Protein AF-A0A8X7PQQ7-F1 (afdb_monomer)

Structure (mmCIF, N/CA/C/O backbone):
data_AF-A0A8X7PQQ7-F1
#
_entry.id   AF-A0A8X7PQQ7-F1
#
loop_
_atom_site.group_PDB
_atom_site.id
_atom_site.type_symbol
_atom_site.label_atom_id
_atom_site.label_alt_id
_atom_site.label_comp_id
_atom_site.label_asym_id
_atom_site.label_entity_id
_atom_site.label_seq_id
_atom_site.pdbx_PDB_ins_code
_atom_site.Cartn_x
_atom_site.Cartn_y
_atom_site.Cartn_z
_atom_site.occupancy
_atom_site.B_iso_or_equiv
_atom_site.auth_seq_id
_atom_site.auth_comp_id
_atom_site.auth_asym_id
_atom_site.auth_atom_id
_atom_site.pdbx_PDB_model_num
ATOM 1 N N . MET A 1 1 ? -24.672 12.777 43.726 1.00 42.25 1 MET A N 1
ATOM 2 C CA . MET A 1 1 ? -24.127 11.440 43.389 1.00 42.25 1 MET A CA 1
ATOM 3 C C . MET A 1 1 ? -23.361 11.483 42.055 1.00 42.25 1 MET A C 1
ATOM 5 O O . MET A 1 1 ? -23.701 10.796 41.110 1.00 42.25 1 MET A O 1
ATOM 9 N N . ILE A 1 2 ? -22.342 12.341 41.961 1.00 50.59 2 ILE A N 1
ATOM 10 C CA . ILE A 1 2 ? -21.443 12.529 40.799 1.00 50.59 2 ILE A CA 1
ATOM 11 C C . ILE A 1 2 ? -19.947 12.307 41.169 1.00 50.59 2 ILE A C 1
ATOM 13 O O . ILE A 1 2 ? -19.199 11.849 40.307 1.00 50.59 2 ILE A O 1
ATOM 17 N N . PRO A 1 3 ? -19.476 12.496 42.432 1.00 41.75 3 PRO A N 1
ATOM 18 C CA . PRO A 1 3 ? -18.041 12.400 42.749 1.00 41.75 3 PRO A CA 1
ATOM 19 C C . PRO A 1 3 ? -17.401 11.012 42.600 1.00 41.75 3 PRO A C 1
ATOM 21 O O . PRO A 1 3 ? -16.187 10.922 42.449 1.00 41.75 3 PRO A O 1
ATOM 24 N N . GLN A 1 4 ? -18.177 9.921 42.647 1.00 43.41 4 GLN A N 1
ATOM 25 C CA . GLN A 1 4 ? -17.620 8.564 42.523 1.00 43.41 4 GLN A CA 1
ATOM 26 C C . GLN A 1 4 ? -17.272 8.175 41.077 1.00 43.41 4 GLN A C 1
ATOM 28 O O . GLN A 1 4 ? -16.577 7.187 40.862 1.00 43.41 4 GLN A O 1
ATOM 33 N N . LEU A 1 5 ? -17.709 8.959 40.085 1.00 48.09 5 LEU A N 1
ATOM 34 C CA . LEU A 1 5 ? -17.493 8.650 38.673 1.00 48.09 5 LEU A CA 1
ATOM 35 C C . LEU A 1 5 ? -16.173 9.193 38.108 1.00 48.09 5 LEU A C 1
ATOM 37 O O . LEU A 1 5 ? -15.770 8.727 37.051 1.00 48.09 5 LEU A O 1
ATOM 41 N N . SER A 1 6 ? -15.488 10.140 38.763 1.00 48.31 6 SER A N 1
ATOM 42 C CA . SER A 1 6 ? -14.340 10.833 38.144 1.00 48.31 6 SER A CA 1
ATOM 43 C C . SER A 1 6 ? -12.973 10.197 38.412 1.00 48.31 6 SER A C 1
ATOM 45 O O . SER A 1 6 ? -12.079 10.307 37.583 1.00 48.31 6 SER A O 1
ATOM 47 N N . LYS A 1 7 ? -12.775 9.497 39.537 1.00 40.59 7 LYS A N 1
ATOM 48 C CA . LYS A 1 7 ? -11.423 9.076 39.964 1.00 40.59 7 LYS A CA 1
ATOM 49 C C . LYS A 1 7 ? -10.900 7.767 39.348 1.00 40.59 7 LYS A C 1
ATOM 51 O O . LYS A 1 7 ? -9.740 7.438 39.567 1.00 40.59 7 LYS A O 1
ATOM 56 N N . ARG A 1 8 ? -11.718 7.009 38.602 1.00 44.88 8 ARG A N 1
ATOM 57 C CA . ARG A 1 8 ? -11.329 5.721 37.966 1.00 44.88 8 ARG A CA 1
ATOM 58 C C . ARG A 1 8 ? -11.996 5.453 36.610 1.00 44.88 8 ARG A C 1
ATOM 60 O O . ARG A 1 8 ? -12.065 4.310 36.164 1.00 44.88 8 ARG A O 1
ATOM 67 N N . ARG A 1 9 ? -12.552 6.474 35.964 1.00 51.56 9 ARG A N 1
ATOM 68 C CA . ARG A 1 9 ? -13.289 6.300 34.713 1.00 51.56 9 ARG A CA 1
ATOM 69 C C . ARG A 1 9 ? -12.373 6.600 33.534 1.00 51.56 9 ARG A C 1
ATOM 71 O O . ARG A 1 9 ? -11.851 7.699 33.429 1.00 51.56 9 ARG A O 1
ATOM 78 N N . ILE A 1 10 ? -12.213 5.612 32.658 1.00 63.44 10 ILE A N 1
ATOM 79 C CA . ILE A 1 10 ? -11.515 5.771 31.373 1.00 63.44 10 ILE A CA 1
ATOM 80 C C . ILE A 1 10 ? -12.436 6.463 30.353 1.00 63.44 10 ILE A C 1
ATOM 82 O O . ILE A 1 10 ? -11.954 7.130 29.448 1.00 63.44 10 ILE A O 1
ATOM 86 N N . PHE A 1 11 ? -13.758 6.289 30.493 1.00 71.62 11 PHE A N 1
ATOM 87 C CA . PHE A 1 11 ? -14.747 6.772 29.532 1.00 71.62 11 PHE A CA 1
ATOM 88 C C . PHE A 1 11 ? -16.156 6.884 30.142 1.00 71.62 11 PHE A C 1
ATOM 90 O O . PHE A 1 11 ? -16.594 5.978 30.860 1.00 71.62 11 PHE A O 1
ATOM 97 N N . GLY A 1 12 ? -16.878 7.973 29.875 1.00 77.31 12 GLY A N 1
ATOM 98 C CA . GLY A 1 12 ? -18.241 8.221 30.353 1.00 77.31 12 GLY A CA 1
ATOM 99 C C . GLY A 1 12 ? -19.263 8.397 29.231 1.00 77.31 12 GLY A C 1
ATOM 100 O O . GLY A 1 12 ? -19.078 9.232 28.355 1.00 77.31 12 GLY A O 1
ATOM 101 N N . ILE A 1 13 ? -20.400 7.695 29.329 1.00 77.25 13 ILE A N 1
ATOM 102 C CA . ILE A 1 13 ? -21.567 7.884 28.448 1.00 77.25 13 ILE A CA 1
ATOM 103 C C . ILE A 1 13 ? -22.748 8.470 29.232 1.00 77.25 13 ILE A C 1
ATOM 105 O O . ILE A 1 13 ? -23.157 7.898 30.246 1.00 77.25 13 ILE A O 1
ATOM 109 N N . ALA A 1 14 ? -23.305 9.583 28.756 1.00 79.12 14 ALA A N 1
ATOM 110 C CA . ALA A 1 14 ? -24.584 10.118 29.214 1.00 79.12 14 ALA A CA 1
ATOM 111 C C . ALA A 1 14 ? -25.713 9.610 28.305 1.00 79.12 14 ALA A C 1
ATOM 113 O O . ALA A 1 14 ? -25.626 9.706 27.081 1.00 79.12 14 ALA A O 1
ATOM 114 N N . VAL A 1 15 ? -26.776 9.065 28.898 1.00 74.69 15 VAL A N 1
ATOM 115 C CA . VAL A 1 15 ? -27.972 8.611 28.169 1.00 74.69 15 VAL A CA 1
ATOM 116 C C . VAL A 1 15 ? -28.906 9.799 27.930 1.00 74.69 15 VAL A C 1
ATOM 118 O O . VAL A 1 15 ? -28.961 10.711 28.756 1.00 74.69 15 VAL A O 1
ATOM 121 N N . ALA A 1 16 ? -29.632 9.783 26.809 1.00 67.19 16 ALA A N 1
ATOM 122 C CA . ALA A 1 16 ? -30.577 10.826 26.428 1.00 67.19 16 ALA A CA 1
ATOM 123 C C . ALA A 1 16 ? -31.538 11.174 27.580 1.00 67.19 16 ALA A C 1
ATOM 125 O O . ALA A 1 16 ? -32.271 10.323 28.085 1.00 67.19 16 ALA A O 1
ATOM 126 N N . GLY A 1 17 ? -31.518 12.439 27.995 1.00 65.19 17 GLY A N 1
ATOM 127 C CA . GLY A 1 17 ? -32.348 12.984 29.062 1.00 65.19 17 GLY A CA 1
ATOM 128 C C . GLY A 1 17 ? -32.228 14.513 29.141 1.00 65.19 17 GLY A C 1
ATOM 129 O O . GLY A 1 17 ? -31.316 15.086 28.536 1.00 65.19 17 GLY A O 1
ATOM 130 N N . PRO A 1 18 ? -33.135 15.190 29.867 1.00 50.84 18 PRO A N 1
ATOM 131 C CA . PRO A 1 18 ? -33.253 16.654 29.873 1.00 50.84 18 PRO A CA 1
ATOM 132 C C . PRO A 1 18 ? -32.199 17.386 30.725 1.00 50.84 18 PRO A C 1
ATOM 134 O O . PRO A 1 18 ? -32.224 18.608 30.803 1.00 50.84 18 PRO A O 1
ATOM 137 N N . ASN A 1 19 ? -31.293 16.673 31.400 1.00 62.41 19 ASN A N 1
ATOM 138 C CA . ASN A 1 19 ? -30.410 17.272 32.401 1.00 62.41 19 ASN A CA 1
ATOM 139 C C . ASN A 1 19 ? -29.070 17.724 31.781 1.00 62.41 19 ASN A C 1
ATOM 141 O O . ASN A 1 19 ? -28.132 16.932 31.665 1.00 62.41 19 ASN A O 1
ATOM 145 N N . ASP A 1 20 ? -28.970 19.000 31.395 1.00 62.81 20 ASP A N 1
ATOM 146 C CA . ASP A 1 20 ? -27.796 19.583 30.717 1.00 62.81 20 ASP A CA 1
ATOM 147 C C . ASP A 1 20 ? -26.499 19.513 31.542 1.00 62.81 20 ASP A C 1
ATOM 149 O O . ASP A 1 20 ? -25.409 19.390 30.981 1.00 62.81 20 ASP A O 1
ATOM 153 N N . ALA A 1 21 ? -26.598 19.474 32.875 1.00 59.09 21 ALA A N 1
ATOM 154 C CA . ALA A 1 21 ? -25.443 19.320 33.764 1.00 59.09 21 ALA A CA 1
ATOM 155 C C . ALA A 1 21 ? -24.688 17.991 33.555 1.00 59.09 21 ALA A C 1
ATOM 157 O O . ALA A 1 21 ? -23.489 17.907 33.816 1.00 59.09 21 ALA A O 1
ATOM 158 N N . ALA A 1 22 ? -25.367 16.951 33.057 1.00 57.62 22 ALA A N 1
ATOM 159 C CA . ALA A 1 22 ? -24.749 15.672 32.716 1.00 57.62 22 ALA A CA 1
ATOM 160 C C . ALA A 1 22 ? -24.153 15.655 31.298 1.00 57.62 22 ALA A C 1
ATOM 162 O O . ALA A 1 22 ? -23.447 14.718 30.957 1.00 57.62 22 ALA A O 1
ATOM 163 N N . ARG A 1 23 ? -24.385 16.667 30.455 1.00 62.62 23 ARG A N 1
ATOM 164 C CA . ARG A 1 23 ? -23.804 16.709 29.102 1.00 62.62 23 ARG A CA 1
ATOM 165 C C . ARG A 1 23 ? -22.363 17.216 29.100 1.00 62.62 23 ARG A C 1
ATOM 167 O O . ARG A 1 23 ? -21.570 16.763 28.290 1.00 62.62 23 ARG A O 1
ATOM 174 N N . GLY A 1 24 ? -22.010 18.101 30.035 1.00 66.50 24 GLY A N 1
ATOM 175 C CA . GLY A 1 24 ? -20.665 18.687 30.128 1.00 66.50 24 GLY A CA 1
ATOM 176 C C . GLY A 1 24 ? -19.614 17.830 30.846 1.00 66.50 24 GLY A C 1
ATOM 177 O O . GLY A 1 24 ? -18.447 18.202 30.864 1.00 66.50 24 GLY A O 1
ATOM 178 N N . VAL A 1 25 ? -20.011 16.711 31.465 1.00 70.62 25 VAL A N 1
ATOM 179 C CA . VAL A 1 25 ? -19.130 15.872 32.311 1.00 70.62 25 VAL A CA 1
ATOM 180 C C . VAL A 1 25 ? -18.794 14.524 31.653 1.00 70.62 25 VAL A C 1
ATOM 182 O O . VAL A 1 25 ? -17.938 13.790 32.143 1.00 70.62 25 VAL A O 1
ATOM 185 N N . PHE A 1 26 ? -19.476 14.164 30.565 1.00 72.00 26 PHE A N 1
ATOM 186 C CA . PHE A 1 26 ? -19.340 12.868 29.900 1.00 72.00 26 PHE A CA 1
ATOM 187 C C . PHE A 1 26 ? -18.709 13.031 28.513 1.00 72.00 26 PHE A C 1
ATOM 189 O O . PHE A 1 26 ? -18.960 14.018 27.831 1.00 72.00 26 PHE A O 1
ATOM 196 N N . ASP A 1 27 ? -17.918 12.042 28.093 1.00 82.81 27 ASP A N 1
ATOM 197 C CA . ASP A 1 27 ? -17.179 12.067 26.824 1.00 82.81 27 ASP A CA 1
ATOM 198 C C . ASP A 1 27 ? -18.095 11.859 25.605 1.00 82.81 27 ASP A C 1
ATOM 200 O O . ASP A 1 27 ? -17.819 12.363 24.518 1.00 82.81 27 ASP A O 1
ATOM 204 N N . ILE A 1 28 ? -19.194 11.112 25.781 1.00 82.38 28 ILE A N 1
ATOM 205 C CA . ILE A 1 28 ? -20.244 10.925 24.772 1.00 82.38 28 ILE A CA 1
ATOM 206 C C . ILE A 1 28 ? -21.618 11.172 25.391 1.00 82.38 28 ILE A C 1
ATOM 208 O O . ILE A 1 28 ? -21.951 10.637 26.451 1.00 82.38 28 ILE A O 1
ATOM 212 N N . VAL A 1 29 ? -22.450 11.923 24.669 1.00 84.00 29 VAL A N 1
ATOM 213 C CA . VAL A 1 29 ? -23.865 12.142 24.983 1.00 84.00 29 VAL A CA 1
ATOM 214 C C . VAL A 1 29 ? -24.708 11.463 23.911 1.00 84.00 29 VAL A C 1
ATOM 216 O O . VAL A 1 29 ? -24.602 11.793 22.732 1.00 84.00 29 VAL A O 1
ATOM 219 N N . LEU A 1 30 ? -25.543 10.505 24.312 1.00 83.31 30 LEU A N 1
ATOM 220 C CA . LEU A 1 30 ? -26.476 9.848 23.402 1.00 83.31 30 LEU A CA 1
ATOM 221 C C . LEU A 1 30 ? -27.675 10.764 23.152 1.00 83.31 30 LEU A C 1
ATOM 223 O O . LEU A 1 30 ? -28.301 11.251 24.093 1.00 83.31 30 LEU A O 1
ATOM 227 N N . THR A 1 31 ? -28.009 10.975 21.884 1.00 84.94 31 THR A N 1
ATOM 228 C CA . THR A 1 31 ? -29.202 11.727 21.470 1.00 84.94 31 THR A CA 1
ATOM 229 C C . THR A 1 31 ? -30.465 10.873 21.504 1.00 84.94 31 THR A C 1
ATOM 231 O O . THR A 1 31 ? -31.562 11.401 21.649 1.00 84.94 31 THR A O 1
ATOM 234 N N . GLU A 1 32 ? -30.306 9.553 21.422 1.00 84.00 32 GLU A N 1
ATOM 235 C CA . GLU A 1 32 ? -31.386 8.574 21.451 1.00 84.00 32 GLU A CA 1
ATOM 236 C C . GLU A 1 32 ? -31.223 7.638 22.659 1.00 84.00 32 GLU A C 1
ATOM 238 O O . GLU A 1 32 ? -30.099 7.237 22.991 1.00 84.00 32 GLU A O 1
ATOM 243 N N . PRO A 1 33 ? -32.318 7.277 23.349 1.00 80.19 33 PRO A N 1
ATOM 244 C CA . PRO A 1 33 ? -32.268 6.295 24.419 1.00 80.19 33 PRO A CA 1
ATOM 245 C C . PRO A 1 33 ? -32.158 4.877 23.840 1.00 80.19 33 PRO A C 1
ATOM 247 O O . PRO A 1 33 ? -32.898 4.503 22.934 1.00 80.19 33 PRO A O 1
ATOM 250 N N . GLY A 1 34 ? -31.273 4.051 24.401 1.00 83.62 34 GLY A N 1
ATOM 251 C CA . GLY A 1 34 ? -31.220 2.623 24.080 1.00 83.62 34 GLY A CA 1
ATOM 252 C C . GLY A 1 34 ? -29.823 2.016 24.144 1.00 83.62 34 GLY A C 1
ATOM 253 O O . GLY A 1 34 ? -28.828 2.634 23.769 1.00 83.62 34 GLY A O 1
ATOM 254 N N . LEU A 1 35 ? -29.747 0.753 24.576 1.00 84.94 35 LEU A N 1
ATOM 255 C CA . LEU A 1 35 ? -28.501 -0.023 24.562 1.00 84.94 35 LEU A CA 1
ATOM 256 C C . LEU A 1 35 ? -28.003 -0.280 23.128 1.00 84.94 35 LEU A C 1
ATOM 258 O O . LEU A 1 35 ? -26.799 -0.358 22.894 1.00 84.94 35 LEU A O 1
ATOM 262 N N . SER A 1 36 ? -28.920 -0.356 22.160 1.00 87.25 36 SER A N 1
ATOM 263 C CA . SER A 1 36 ? -28.610 -0.485 20.731 1.00 87.25 36 SER A CA 1
ATOM 264 C C . SER A 1 36 ? -27.729 0.659 20.220 1.00 87.25 36 SER A C 1
ATOM 266 O O . SER A 1 36 ? -26.789 0.412 19.465 1.00 87.25 36 SER A O 1
ATOM 268 N N . VAL A 1 37 ? -27.972 1.889 20.683 1.00 86.25 37 VAL A N 1
ATOM 269 C CA . VAL A 1 37 ? -27.193 3.083 20.317 1.00 86.25 37 VAL A CA 1
ATOM 270 C C . VAL A 1 37 ? -25.757 2.961 20.826 1.00 86.25 37 VAL A C 1
ATOM 272 O O . VAL A 1 37 ? -24.813 3.250 20.095 1.00 86.25 37 VAL A O 1
ATOM 275 N N . ILE A 1 38 ? -25.573 2.443 22.045 1.00 86.31 38 ILE A N 1
ATOM 276 C CA . ILE A 1 38 ? -24.246 2.198 22.628 1.00 86.31 38 ILE A CA 1
ATOM 277 C C . ILE A 1 38 ? -23.496 1.135 21.821 1.00 86.31 38 ILE A C 1
ATOM 279 O O . ILE A 1 38 ? -22.333 1.333 21.473 1.00 86.31 38 ILE A O 1
ATOM 283 N N . ILE A 1 39 ? -24.155 0.022 21.482 1.00 86.50 39 ILE A N 1
ATOM 284 C CA . ILE A 1 39 ? -23.544 -1.047 20.679 1.00 86.50 39 ILE A CA 1
ATOM 285 C C . ILE A 1 39 ? -23.134 -0.512 19.300 1.00 86.50 39 ILE A C 1
ATOM 287 O O . ILE A 1 39 ? -22.002 -0.735 18.868 1.00 86.50 39 ILE A O 1
ATOM 291 N N . SER A 1 40 ? -24.015 0.241 18.636 1.00 86.06 40 SER A N 1
ATOM 292 C CA . SER A 1 40 ? -23.737 0.865 17.337 1.00 86.06 40 SER A CA 1
ATOM 293 C C . SER A 1 40 ? -22.566 1.853 17.408 1.00 86.06 40 SER A C 1
ATOM 295 O O . SER A 1 40 ? -21.656 1.808 16.573 1.00 86.06 40 SER A O 1
ATOM 297 N N . ALA A 1 41 ? -22.518 2.686 18.453 1.00 85.81 41 ALA A N 1
ATOM 298 C CA . ALA A 1 41 ? -21.421 3.619 18.691 1.00 85.81 41 ALA A CA 1
ATOM 299 C C . ALA A 1 41 ? -20.083 2.890 18.897 1.00 85.81 41 ALA A C 1
ATOM 301 O O . ALA A 1 41 ? -19.071 3.280 18.313 1.00 85.81 41 ALA A O 1
ATOM 302 N N . VAL A 1 42 ? -20.070 1.789 19.659 1.00 88.25 42 VAL A N 1
ATOM 303 C CA . VAL A 1 42 ? -18.865 0.970 19.871 1.00 88.25 42 VAL A CA 1
ATOM 304 C C . VAL A 1 42 ? -18.405 0.309 18.570 1.00 88.25 42 VAL A C 1
ATOM 306 O O . VAL A 1 42 ? -17.215 0.349 18.256 1.00 88.25 42 VAL A O 1
ATOM 309 N N . LEU A 1 43 ? -19.314 -0.276 17.785 1.00 87.06 43 LEU A N 1
ATOM 310 C CA . LEU A 1 43 ? -18.966 -0.899 16.502 1.00 87.06 43 LEU A CA 1
ATOM 311 C C . LEU A 1 43 ? -18.417 0.129 15.502 1.00 87.06 43 LEU A C 1
ATOM 313 O O . LEU A 1 43 ? -17.399 -0.126 14.854 1.00 87.06 43 LEU A O 1
ATOM 317 N N . THR A 1 44 ? -19.032 1.310 15.437 1.00 85.88 44 THR A N 1
ATOM 318 C CA . THR A 1 44 ? -18.582 2.422 14.588 1.00 85.88 44 THR A CA 1
ATOM 319 C C . THR A 1 44 ? -17.215 2.941 15.032 1.00 85.88 44 THR A C 1
ATOM 321 O O . THR A 1 44 ? -16.313 3.092 14.208 1.00 85.88 44 THR A O 1
ATOM 324 N N . SER A 1 45 ? -17.013 3.133 16.339 1.00 86.12 45 SER A N 1
ATOM 325 C CA . SER A 1 45 ? -15.724 3.529 16.917 1.00 86.12 45 SER A CA 1
ATOM 326 C C . SER A 1 45 ? -14.616 2.533 16.560 1.00 86.12 45 SER A C 1
ATOM 328 O O . SER A 1 45 ? -13.546 2.935 16.102 1.00 86.12 45 SER A O 1
ATOM 330 N N . ARG A 1 46 ? -14.885 1.222 16.651 1.00 88.12 46 ARG A N 1
ATOM 331 C CA . ARG A 1 46 ? -13.926 0.184 16.240 1.00 88.12 46 ARG A CA 1
ATOM 332 C C . ARG A 1 46 ? -13.597 0.252 14.752 1.00 88.12 46 ARG A C 1
ATOM 334 O O . ARG A 1 46 ? -12.440 0.045 14.399 1.00 88.12 46 ARG A O 1
ATOM 341 N N . ALA A 1 47 ? -14.565 0.540 13.884 1.00 83.94 47 ALA A N 1
ATOM 342 C CA . ALA A 1 47 ? -14.308 0.705 12.453 1.00 83.94 47 ALA A CA 1
ATOM 343 C C . ALA A 1 47 ? -13.414 1.929 12.173 1.00 83.94 47 ALA A C 1
ATOM 345 O O . ALA A 1 47 ? -12.437 1.819 11.431 1.00 83.94 47 ALA A O 1
ATOM 346 N N . ILE A 1 48 ? -13.684 3.068 12.823 1.00 84.56 48 ILE A N 1
ATOM 347 C CA . ILE A 1 48 ? -12.858 4.285 12.721 1.00 84.56 48 ILE A CA 1
ATOM 348 C C . ILE A 1 48 ? -11.442 4.026 13.243 1.00 84.56 48 ILE A C 1
ATOM 350 O O . ILE A 1 48 ? -10.468 4.395 12.592 1.00 84.56 48 ILE A O 1
ATOM 354 N N . PHE A 1 49 ? -11.309 3.332 14.373 1.00 85.56 49 PHE A N 1
ATOM 355 C CA . PHE A 1 49 ? -10.012 2.980 14.943 1.00 85.56 49 PHE A CA 1
ATOM 356 C C . PHE A 1 49 ? -9.168 2.126 13.986 1.00 85.56 49 PHE A C 1
ATOM 358 O O . PHE A 1 49 ? -7.963 2.336 13.863 1.00 85.56 49 PHE A O 1
ATOM 365 N N . GLN A 1 50 ? -9.792 1.202 13.248 1.00 82.12 50 GLN A N 1
ATOM 366 C CA . GLN A 1 50 ? -9.085 0.434 12.220 1.00 82.12 50 GLN A CA 1
ATOM 367 C C . GLN A 1 50 ? -8.659 1.303 11.032 1.00 82.12 50 GLN A C 1
ATOM 369 O O . GLN A 1 50 ? -7.523 1.184 10.580 1.00 82.12 50 GLN A O 1
ATOM 374 N N . ARG A 1 51 ? -9.517 2.219 10.564 1.00 83.19 51 ARG A N 1
ATOM 375 C CA . ARG A 1 51 ? -9.141 3.191 9.520 1.00 83.19 51 ARG A CA 1
ATOM 376 C C . ARG A 1 51 ? -7.953 4.048 9.955 1.00 83.19 51 ARG A C 1
ATOM 378 O O . ARG A 1 51 ? -7.036 4.242 9.168 1.00 83.19 51 ARG A O 1
ATOM 385 N N . MET A 1 52 ? -7.939 4.493 11.211 1.00 83.44 52 MET A N 1
ATOM 386 C CA . MET A 1 52 ? -6.833 5.258 11.793 1.00 83.44 52 MET A CA 1
ATOM 387 C C . MET A 1 52 ? -5.530 4.449 11.832 1.00 83.44 52 MET A C 1
ATOM 389 O O . MET A 1 52 ? -4.498 4.967 11.422 1.00 83.44 52 MET A O 1
ATOM 393 N N . LYS A 1 53 ? -5.560 3.172 12.244 1.00 82.12 53 LYS A N 1
ATOM 394 C CA . LYS A 1 53 ? -4.364 2.304 12.203 1.00 82.12 53 LYS A CA 1
ATOM 395 C C . LYS A 1 53 ? -3.850 2.132 10.771 1.00 82.12 53 LYS A C 1
ATOM 397 O O . LYS A 1 53 ? -2.659 2.308 10.531 1.00 82.12 53 LYS A O 1
ATOM 402 N N . ASN A 1 54 ? -4.744 1.864 9.818 1.00 80.19 54 ASN A N 1
ATOM 403 C CA . ASN A 1 54 ? -4.398 1.737 8.398 1.00 80.19 54 ASN A CA 1
ATOM 404 C C . ASN A 1 54 ? -3.809 3.041 7.832 1.00 80.19 54 ASN A C 1
ATOM 406 O O . ASN A 1 54 ? -2.849 3.010 7.066 1.00 80.19 54 ASN A O 1
ATOM 410 N N . TYR A 1 55 ? -4.339 4.191 8.254 1.00 79.81 55 TYR A N 1
ATOM 411 C CA . TYR A 1 55 ? -3.799 5.501 7.905 1.00 79.81 55 TYR A CA 1
ATOM 412 C C . TYR A 1 55 ? -2.399 5.716 8.488 1.00 79.81 55 TYR A C 1
ATOM 414 O O . TYR A 1 55 ? -1.517 6.176 7.774 1.00 79.81 55 TYR A O 1
ATOM 422 N N . THR A 1 56 ? -2.153 5.354 9.751 1.00 78.31 56 THR A N 1
ATOM 423 C CA . THR A 1 56 ? -0.817 5.469 10.362 1.00 78.31 56 THR A CA 1
ATOM 424 C C . THR A 1 56 ? 0.209 4.605 9.652 1.00 78.31 56 THR A C 1
ATOM 426 O O . THR A 1 56 ? 1.330 5.063 9.444 1.00 78.31 56 THR A O 1
ATOM 429 N N . PHE A 1 57 ? -0.179 3.400 9.230 1.00 73.75 57 PHE A N 1
ATOM 430 C CA . PHE A 1 57 ? 0.635 2.595 8.332 1.00 73.75 57 PHE A CA 1
ATOM 431 C C . PHE A 1 57 ? 0.956 3.392 7.061 1.00 73.75 57 PHE A C 1
ATOM 433 O O . PHE A 1 57 ? 2.122 3.702 6.838 1.00 73.75 57 PHE A O 1
ATOM 440 N N . GLY A 1 58 ? -0.050 3.819 6.289 1.00 68.25 58 GLY A N 1
ATOM 441 C CA . GLY A 1 58 ? 0.145 4.590 5.051 1.00 68.25 58 GLY A CA 1
ATOM 442 C C . GLY A 1 58 ? 0.993 5.863 5.209 1.00 68.25 58 GLY A C 1
ATOM 443 O O . GLY A 1 58 ? 1.865 6.133 4.386 1.00 68.25 58 GLY A O 1
ATOM 444 N N . PHE A 1 59 ? 0.784 6.629 6.280 1.00 70.00 59 PHE A N 1
ATOM 445 C CA . PHE A 1 59 ? 1.518 7.864 6.555 1.00 70.00 59 PHE A CA 1
ATOM 446 C C . PHE A 1 59 ? 2.977 7.600 6.938 1.00 70.00 59 PHE A C 1
ATOM 448 O O . PHE A 1 59 ? 3.878 8.218 6.375 1.00 70.00 59 PHE A O 1
ATOM 455 N N . MET A 1 60 ? 3.228 6.655 7.853 1.00 67.88 60 MET A N 1
ATOM 456 C CA . MET A 1 60 ? 4.593 6.249 8.211 1.00 67.88 60 MET A CA 1
ATOM 457 C C . MET A 1 60 ? 5.329 5.707 6.986 1.00 67.88 60 MET A C 1
ATOM 459 O O . MET A 1 60 ? 6.522 5.938 6.817 1.00 67.88 60 MET A O 1
ATOM 463 N N . PHE A 1 61 ? 4.602 5.038 6.094 1.00 66.12 61 PHE A N 1
ATOM 464 C CA . PHE A 1 61 ? 5.126 4.648 4.806 1.00 66.12 61 PHE A CA 1
ATOM 465 C C . PHE A 1 61 ? 5.566 5.889 4.007 1.00 66.12 61 PHE A C 1
ATOM 467 O O . PHE A 1 61 ? 6.768 6.006 3.758 1.00 66.12 61 PHE A O 1
ATOM 474 N N . ILE A 1 62 ? 4.690 6.822 3.627 1.00 64.50 62 ILE A N 1
ATOM 475 C CA . ILE A 1 62 ? 5.115 7.997 2.833 1.00 64.50 62 ILE A CA 1
ATOM 476 C C . ILE A 1 62 ? 6.271 8.761 3.497 1.00 64.50 62 ILE A C 1
ATOM 478 O O . ILE A 1 62 ? 7.231 9.100 2.815 1.00 64.50 62 ILE A O 1
ATOM 482 N N . ALA A 1 63 ? 6.242 8.951 4.819 1.00 59.94 63 ALA A N 1
ATOM 483 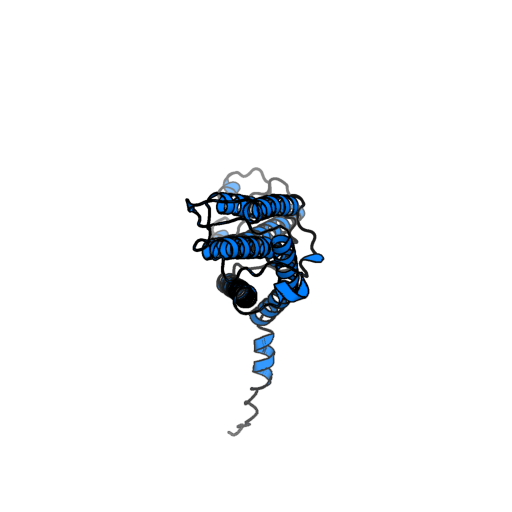C CA . ALA A 1 63 ? 7.309 9.643 5.544 1.00 59.94 63 ALA A CA 1
ATOM 484 C C . ALA A 1 63 ? 8.691 8.983 5.366 1.00 59.94 63 ALA A C 1
ATOM 486 O O . ALA A 1 63 ? 9.684 9.686 5.218 1.00 59.94 63 ALA A O 1
ATOM 487 N N . LEU A 1 64 ? 8.760 7.647 5.322 1.00 58.31 64 LEU A N 1
ATOM 488 C CA . LEU A 1 64 ? 10.004 6.919 5.037 1.00 58.31 64 LEU A CA 1
ATOM 489 C C . LEU A 1 64 ? 10.395 6.901 3.548 1.00 58.31 64 LEU A C 1
ATOM 491 O O . LEU A 1 64 ? 11.536 6.582 3.240 1.00 58.31 64 LEU A O 1
ATOM 495 N N . LEU A 1 65 ? 9.474 7.204 2.626 1.00 57.16 65 LEU A N 1
ATOM 496 C CA . LEU A 1 65 ? 9.779 7.359 1.193 1.00 57.16 65 LEU A CA 1
ATOM 497 C C . LEU A 1 65 ? 10.138 8.794 0.807 1.00 57.16 65 LEU A C 1
ATOM 499 O O . LEU A 1 65 ? 10.559 9.004 -0.325 1.00 57.16 65 LEU A O 1
ATOM 503 N N . TRP A 1 66 ? 9.997 9.762 1.717 1.00 50.06 66 TRP A N 1
ATOM 504 C CA . TRP A 1 66 ? 10.216 11.181 1.430 1.00 50.06 66 TRP A CA 1
ATOM 505 C C . TRP A 1 66 ? 11.611 11.473 0.851 1.00 50.06 66 TRP A C 1
ATOM 507 O O . TRP A 1 66 ? 11.759 12.392 0.053 1.00 50.06 66 TRP A O 1
ATOM 517 N N . GLU A 1 67 ? 12.631 10.671 1.179 1.00 49.62 67 GLU A N 1
ATOM 518 C CA . GLU A 1 67 ? 13.969 10.815 0.578 1.00 49.62 67 GLU A CA 1
ATOM 519 C C . GLU A 1 67 ? 14.019 10.495 -0.928 1.00 49.62 67 GLU A C 1
ATOM 521 O O . GLU A 1 67 ? 14.944 10.933 -1.607 1.00 49.62 67 GLU A O 1
ATOM 526 N N . PHE A 1 68 ? 13.027 9.779 -1.468 1.00 50.22 68 PHE A N 1
ATOM 527 C CA . PHE A 1 68 ? 12.975 9.318 -2.859 1.00 50.22 68 PHE A CA 1
ATOM 528 C C . PHE A 1 68 ? 11.827 9.925 -3.682 1.00 50.22 68 PHE A C 1
ATOM 530 O O . PHE A 1 68 ? 11.627 9.510 -4.824 1.00 50.22 68 PHE A O 1
ATOM 537 N N . ASP A 1 69 ? 11.064 10.896 -3.164 1.00 53.62 69 ASP A N 1
ATOM 538 C CA . ASP A 1 69 ? 10.047 11.589 -3.968 1.00 53.62 69 ASP A CA 1
ATOM 539 C C . ASP A 1 69 ? 10.734 12.486 -5.020 1.00 53.62 69 ASP A C 1
ATOM 541 O O . ASP A 1 69 ? 10.972 13.676 -4.821 1.00 53.62 69 ASP A O 1
ATOM 545 N N . PHE A 1 70 ? 11.051 11.893 -6.177 1.00 54.50 70 PHE A N 1
ATOM 546 C CA . PHE A 1 70 ? 11.755 12.530 -7.297 1.00 54.50 70 PHE A CA 1
ATOM 547 C C . PHE A 1 70 ? 11.014 13.748 -7.880 1.00 54.50 70 PHE A C 1
ATOM 549 O O . PHE A 1 70 ? 11.625 14.553 -8.581 1.00 54.50 70 PHE A O 1
ATOM 556 N N . THR A 1 71 ? 9.710 13.908 -7.604 1.00 59.34 71 THR A N 1
ATOM 557 C CA . THR A 1 71 ? 8.932 15.098 -7.987 1.00 59.34 71 THR A CA 1
ATOM 558 C C . THR A 1 71 ? 7.750 15.401 -7.048 1.00 59.34 71 THR A C 1
ATOM 560 O O . THR A 1 71 ? 7.023 14.493 -6.635 1.00 59.34 71 THR A O 1
ATOM 563 N N . PRO A 1 72 ? 7.457 16.690 -6.780 1.00 66.00 72 PRO A N 1
ATOM 564 C CA . PRO A 1 72 ? 6.394 17.114 -5.859 1.00 66.00 72 PRO A CA 1
ATOM 565 C C . PRO A 1 72 ? 4.975 16.703 -6.295 1.00 66.00 72 PRO A C 1
ATOM 567 O O . PRO A 1 72 ? 4.091 16.542 -5.456 1.00 66.00 72 PRO A O 1
ATOM 570 N N . PHE A 1 73 ? 4.740 16.487 -7.593 1.00 65.31 73 PHE A N 1
ATOM 571 C CA . PHE A 1 73 ? 3.437 16.055 -8.119 1.00 65.31 73 PHE A CA 1
ATOM 572 C C . PHE A 1 73 ? 3.011 14.674 -7.608 1.00 65.31 73 PHE A C 1
ATOM 574 O O . PHE A 1 73 ? 1.823 14.413 -7.415 1.00 65.31 73 PHE A O 1
ATOM 581 N N . ILE A 1 74 ? 3.976 13.795 -7.354 1.00 66.00 74 ILE A N 1
ATOM 582 C CA . ILE A 1 74 ? 3.716 12.413 -6.953 1.00 66.00 74 ILE A CA 1
ATOM 583 C C . ILE A 1 74 ? 3.442 12.321 -5.463 1.00 66.00 74 ILE A C 1
ATOM 585 O O . ILE A 1 74 ? 2.509 11.627 -5.069 1.00 66.00 74 ILE A O 1
ATOM 589 N N . ALA A 1 75 ? 4.134 13.120 -4.652 1.00 68.06 75 ALA A N 1
ATOM 590 C CA . ALA A 1 75 ? 3.776 13.311 -3.253 1.00 68.06 75 ALA A CA 1
ATOM 591 C C . ALA A 1 75 ? 2.314 13.778 -3.111 1.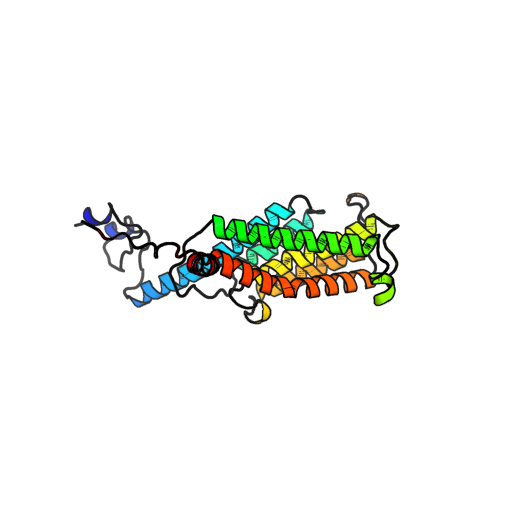00 68.06 75 ALA A C 1
ATOM 593 O O . ALA A 1 75 ? 1.579 13.279 -2.260 1.00 68.06 75 ALA A O 1
ATOM 594 N N . ILE A 1 76 ? 1.845 14.682 -3.983 1.00 72.62 76 ILE A N 1
ATOM 595 C CA . ILE A 1 76 ? 0.448 15.147 -3.985 1.00 72.62 76 ILE A CA 1
ATOM 596 C C . ILE A 1 76 ? -0.520 14.008 -4.332 1.00 72.62 76 ILE A C 1
ATOM 598 O O . ILE A 1 76 ? -1.491 13.797 -3.602 1.00 72.62 76 ILE A O 1
ATOM 602 N N . LEU A 1 77 ? -0.261 13.254 -5.405 1.00 71.69 77 LEU A N 1
ATOM 603 C CA . LEU A 1 77 ? -1.109 12.120 -5.796 1.00 71.69 77 LEU A CA 1
ATOM 604 C C . LEU A 1 77 ? -1.125 11.022 -4.725 1.00 71.69 77 LEU A C 1
ATOM 606 O O . LEU A 1 77 ? -2.189 10.498 -4.395 1.00 71.69 77 LEU A O 1
ATOM 610 N N . ASN A 1 78 ? 0.031 10.733 -4.127 1.00 72.25 78 ASN A N 1
ATOM 611 C CA . ASN A 1 78 ? 0.169 9.760 -3.051 1.00 72.25 78 ASN A CA 1
ATOM 612 C C . ASN A 1 78 ? -0.609 10.188 -1.799 1.00 72.25 78 ASN A C 1
ATOM 614 O O . ASN A 1 78 ? -1.360 9.387 -1.240 1.00 72.25 78 ASN A O 1
ATOM 618 N N . ASN A 1 79 ? -0.502 11.456 -1.394 1.00 72.62 79 ASN A N 1
ATOM 619 C CA . ASN A 1 79 ? -1.275 12.011 -0.281 1.00 72.62 79 ASN A CA 1
ATOM 620 C C .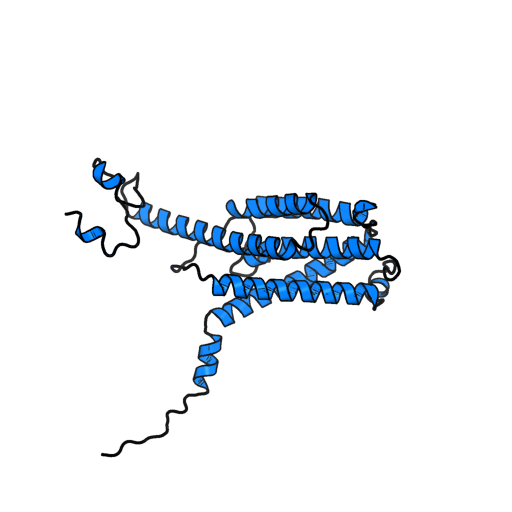 ASN A 1 79 ? -2.784 11.989 -0.570 1.00 72.62 79 ASN A C 1
ATOM 622 O O . ASN A 1 79 ? -3.575 11.625 0.303 1.00 72.62 79 ASN A O 1
ATOM 626 N N . GLY A 1 80 ? -3.189 12.305 -1.804 1.00 75.62 80 GLY A N 1
ATOM 627 C CA . GLY A 1 80 ? -4.579 12.202 -2.251 1.00 75.62 80 GLY A CA 1
ATOM 628 C C . GLY A 1 80 ? -5.124 10.773 -2.156 1.00 75.62 80 GLY A C 1
ATOM 629 O O . GLY A 1 80 ? -6.228 10.567 -1.648 1.00 75.62 80 GLY A O 1
ATOM 630 N N . ALA A 1 81 ? -4.336 9.773 -2.561 1.00 73.50 81 ALA A N 1
ATOM 631 C CA . ALA A 1 81 ? -4.708 8.366 -2.437 1.00 73.50 81 ALA A CA 1
ATOM 632 C C . ALA A 1 81 ? -4.862 7.940 -0.968 1.00 73.50 81 ALA A C 1
ATOM 634 O O . ALA A 1 81 ? -5.852 7.295 -0.620 1.00 73.50 81 ALA A O 1
ATOM 635 N N . ILE A 1 82 ? -3.971 8.373 -0.070 1.00 75.56 82 ILE A N 1
ATOM 636 C CA . ILE A 1 82 ? -4.089 8.081 1.368 1.00 75.56 82 ILE A CA 1
ATOM 637 C C . ILE A 1 82 ? -5.353 8.689 1.984 1.00 75.56 82 ILE A C 1
ATOM 639 O O . ILE A 1 82 ? -5.991 8.049 2.822 1.00 75.56 82 ILE A O 1
ATOM 643 N N . MET A 1 83 ? -5.778 9.883 1.560 1.00 78.75 83 MET A N 1
ATOM 644 C CA . MET A 1 83 ? -7.019 10.484 2.069 1.00 78.75 83 MET A CA 1
ATOM 645 C C . MET A 1 83 ? -8.246 9.598 1.815 1.00 78.75 83 MET A C 1
ATOM 647 O O . MET A 1 83 ? -9.193 9.618 2.608 1.00 78.75 83 MET A O 1
ATOM 651 N N . THR A 1 84 ? -8.231 8.766 0.768 1.00 81.00 84 THR A N 1
ATOM 652 C CA . THR A 1 84 ? -9.336 7.840 0.478 1.00 81.00 84 THR A CA 1
ATOM 653 C C . THR A 1 84 ? -9.495 6.734 1.528 1.00 81.00 84 THR A C 1
ATOM 655 O O . THR A 1 84 ? -10.613 6.250 1.718 1.00 81.00 84 THR A O 1
ATOM 658 N N . ILE A 1 85 ? -8.443 6.419 2.302 1.00 78.56 85 ILE A N 1
ATOM 659 C CA . ILE A 1 85 ? -8.476 5.438 3.406 1.00 78.56 85 ILE A CA 1
ATOM 660 C C . ILE A 1 85 ? -9.496 5.853 4.482 1.00 78.56 85 ILE A C 1
ATOM 662 O O . ILE A 1 85 ? -10.138 5.009 5.111 1.00 78.56 85 ILE A O 1
ATOM 666 N N . SER A 1 86 ? -9.720 7.160 4.663 1.00 77.38 86 SER A N 1
ATOM 667 C CA . SER A 1 86 ? -10.711 7.681 5.618 1.00 77.38 86 SER A CA 1
ATOM 668 C C . SER A 1 86 ? -12.151 7.241 5.304 1.00 77.38 86 SER A C 1
ATOM 670 O O . SER A 1 86 ? -12.963 7.072 6.218 1.00 77.38 86 SER A O 1
ATOM 672 N N . LYS A 1 87 ? -12.459 7.005 4.021 1.00 79.06 87 LYS A N 1
ATOM 673 C CA . LYS A 1 87 ? -13.775 6.573 3.518 1.00 79.06 87 LYS A CA 1
ATOM 674 C C . LYS A 1 87 ? -13.827 5.082 3.186 1.00 79.06 87 LYS A C 1
ATOM 676 O O . LYS A 1 87 ? -14.780 4.620 2.567 1.00 79.06 87 LYS A O 1
ATOM 681 N N . ASP A 1 88 ? -12.814 4.329 3.591 1.00 77.88 88 ASP A N 1
ATOM 682 C CA . ASP A 1 88 ? -12.659 2.941 3.187 1.00 77.88 88 ASP A CA 1
ATOM 683 C C . ASP A 1 88 ? -13.576 1.985 3.968 1.00 77.88 88 ASP A C 1
ATOM 685 O O . ASP A 1 88 ? -13.932 2.208 5.135 1.00 77.88 88 ASP A O 1
ATOM 689 N N . ASN A 1 89 ? -13.952 0.882 3.327 1.00 77.62 89 ASN A N 1
ATOM 690 C CA . ASN A 1 89 ? -14.834 -0.132 3.893 1.00 77.62 89 ASN A CA 1
ATOM 691 C C . ASN A 1 89 ? -14.004 -1.104 4.739 1.00 77.62 89 ASN A C 1
ATOM 693 O O . ASN A 1 89 ? -13.485 -2.102 4.241 1.00 77.62 89 ASN A O 1
ATOM 697 N N . VAL A 1 90 ? -13.823 -0.782 6.022 1.00 76.75 90 VAL A N 1
ATOM 698 C CA . VAL A 1 90 ? -13.020 -1.577 6.964 1.00 76.75 90 VAL A CA 1
ATOM 699 C C . VAL A 1 90 ? -13.927 -2.338 7.927 1.00 76.75 90 VAL A C 1
ATOM 701 O O . VAL A 1 90 ? -14.865 -1.773 8.489 1.00 76.75 90 VAL A O 1
ATOM 704 N N . LYS A 1 91 ? -13.631 -3.624 8.145 1.00 79.81 91 LYS A N 1
ATOM 705 C CA . LYS A 1 91 ? -14.358 -4.458 9.109 1.00 79.81 91 LYS A CA 1
ATOM 706 C C . LYS A 1 91 ? -13.950 -4.087 10.545 1.00 79.81 91 LYS A C 1
ATOM 708 O O . LYS A 1 91 ? -12.751 -4.065 10.841 1.00 79.81 91 LYS A O 1
ATOM 713 N N . PRO A 1 92 ? -14.904 -3.817 11.453 1.00 81.12 92 PRO A N 1
ATOM 714 C CA . PRO A 1 92 ? -14.588 -3.536 12.849 1.00 81.12 92 PRO A CA 1
ATOM 715 C C . PRO A 1 92 ? -13.952 -4.757 13.526 1.00 81.12 92 PRO A C 1
ATOM 717 O O . PRO A 1 92 ? -14.254 -5.906 13.202 1.00 81.12 92 PRO A O 1
ATOM 720 N N . SER A 1 93 ? -13.069 -4.510 14.496 1.00 81.56 93 SER A N 1
ATOM 721 C CA . SER A 1 93 ? -12.441 -5.589 15.264 1.00 81.56 93 SER A CA 1
ATOM 722 C C . SER A 1 93 ? -13.472 -6.321 16.141 1.00 81.56 93 SER A C 1
ATOM 724 O O . SER A 1 93 ? -14.230 -5.652 16.851 1.00 81.56 93 SER A O 1
ATOM 726 N N . PRO A 1 94 ? -13.501 -7.668 16.171 1.00 81.12 94 PRO A N 1
ATOM 727 C CA . PRO A 1 94 ? -14.424 -8.409 17.035 1.00 81.12 94 PRO A CA 1
ATOM 728 C C . PRO A 1 94 ? -14.067 -8.258 18.522 1.00 81.12 94 PRO A C 1
ATOM 730 O O . PRO A 1 94 ? -14.953 -8.185 19.373 1.00 81.12 94 PRO A O 1
ATOM 733 N N . GLN A 1 95 ? -12.777 -8.121 18.833 1.00 83.19 95 GLN A N 1
ATOM 734 C CA . GLN A 1 95 ? -12.268 -7.893 20.185 1.00 83.19 95 GLN A CA 1
ATOM 735 C C . GLN A 1 95 ? -11.805 -6.438 20.362 1.00 83.19 95 GLN A C 1
ATOM 737 O O . GLN A 1 95 ? -11.407 -5.812 19.368 1.00 83.19 95 GLN A O 1
ATOM 742 N N . PRO A 1 96 ? -11.854 -5.893 21.597 1.00 80.81 96 PRO A N 1
ATOM 743 C CA . PRO A 1 96 ? -11.242 -4.608 21.917 1.00 80.81 96 PRO A CA 1
ATOM 744 C C . PRO A 1 96 ? -9.770 -4.609 21.497 1.00 80.81 96 PRO A C 1
ATOM 746 O O . PRO A 1 96 ? -9.030 -5.533 21.821 1.00 80.81 96 PRO A O 1
ATOM 749 N N . ASP A 1 97 ? -9.373 -3.590 20.746 1.00 79.25 97 ASP A N 1
ATOM 750 C CA . ASP A 1 97 ? -8.020 -3.432 20.220 1.00 79.25 97 ASP A CA 1
ATOM 751 C C . ASP A 1 97 ? -7.397 -2.187 20.858 1.00 79.25 97 ASP A C 1
ATOM 753 O O . ASP A 1 97 ? -8.099 -1.210 21.129 1.00 79.25 97 ASP A O 1
ATOM 757 N N . SER A 1 98 ? -6.092 -2.225 21.110 1.00 81.62 98 SER A N 1
ATOM 758 C CA . SER A 1 98 ? -5.340 -1.108 21.677 1.00 81.62 98 SER A CA 1
ATOM 759 C C . SER A 1 98 ? -4.285 -0.609 20.692 1.00 81.62 98 SER A C 1
ATOM 761 O O . SER A 1 98 ? -3.856 -1.305 19.764 1.00 81.62 98 SER A O 1
ATOM 763 N N . TRP A 1 99 ? -3.891 0.654 20.849 1.00 81.19 99 TRP A N 1
ATOM 764 C CA . TRP A 1 99 ? -2.932 1.287 19.951 1.00 81.19 99 TRP A CA 1
ATOM 765 C C . TRP A 1 99 ? -1.502 0.903 20.347 1.00 81.19 99 TRP A C 1
ATOM 767 O O . TRP A 1 99 ? -0.821 1.613 21.085 1.00 81.19 99 TRP A O 1
ATOM 777 N N . LYS A 1 100 ? -1.044 -0.259 19.879 1.00 82.31 100 LYS A N 1
ATOM 778 C CA . LYS A 1 100 ? 0.314 -0.752 20.131 1.00 82.31 100 LYS A CA 1
ATOM 779 C C . LYS A 1 100 ? 1.291 -0.161 19.113 1.00 82.31 100 LYS A C 1
ATOM 781 O O . LYS A 1 100 ? 1.489 -0.721 18.039 1.00 82.31 100 LYS A O 1
ATOM 786 N N . LEU A 1 101 ? 1.909 0.969 19.463 1.00 80.00 101 LEU A N 1
ATOM 787 C CA . LEU A 1 101 ? 2.877 1.676 18.606 1.00 80.00 101 LEU A CA 1
ATOM 788 C C . LEU A 1 101 ? 4.030 0.780 18.148 1.00 80.00 101 LEU A C 1
ATOM 790 O O . LEU A 1 101 ? 4.386 0.816 16.978 1.00 80.00 101 LEU A O 1
ATOM 794 N N . ILE A 1 102 ? 4.568 -0.051 19.044 1.00 80.00 102 ILE A N 1
ATOM 795 C CA . ILE A 1 102 ? 5.680 -0.961 18.732 1.00 80.00 102 ILE A CA 1
ATOM 796 C C . ILE A 1 102 ? 5.271 -1.960 17.644 1.00 80.00 102 ILE A C 1
ATOM 798 O O . ILE A 1 102 ? 6.011 -2.160 16.692 1.00 80.00 102 ILE A O 1
ATOM 802 N N . GLU A 1 103 ? 4.063 -2.522 17.725 1.00 80.94 103 GLU A N 1
ATOM 803 C CA . GLU A 1 103 ? 3.551 -3.467 16.724 1.00 80.94 103 GLU A CA 1
ATOM 804 C C . GLU A 1 103 ? 3.402 -2.801 15.347 1.00 80.94 103 GLU A C 1
ATOM 806 O O . GLU A 1 103 ? 3.802 -3.363 14.325 1.00 80.94 103 GLU A O 1
ATOM 811 N N . ILE A 1 104 ? 2.871 -1.573 15.330 1.00 81.81 104 ILE A N 1
ATOM 812 C CA . ILE A 1 104 ? 2.697 -0.767 14.115 1.00 81.81 104 ILE A CA 1
ATOM 813 C C . ILE A 1 104 ? 4.062 -0.418 13.510 1.00 81.81 104 ILE A C 1
ATOM 815 O O . ILE A 1 104 ? 4.276 -0.610 12.313 1.00 81.81 104 ILE A O 1
ATOM 819 N N . PHE A 1 105 ? 5.004 0.040 14.333 1.00 82.31 105 PHE A N 1
ATOM 820 C CA . PHE A 1 105 ? 6.336 0.433 13.888 1.00 82.31 105 PHE A CA 1
ATOM 821 C C . PHE A 1 105 ? 7.131 -0.764 13.356 1.00 82.31 105 PHE A C 1
ATOM 823 O O . PHE A 1 105 ? 7.609 -0.723 12.225 1.00 82.31 105 PHE A O 1
ATOM 830 N N . SER A 1 106 ? 7.196 -1.866 14.111 1.00 83.62 106 SER A N 1
ATOM 831 C CA . SER A 1 106 ? 7.878 -3.094 13.687 1.00 83.62 106 SER A CA 1
ATOM 832 C C . SER A 1 106 ? 7.304 -3.646 12.384 1.00 83.62 106 SER A C 1
ATOM 834 O O . SER A 1 106 ? 8.058 -4.010 11.486 1.00 83.62 106 SER A O 1
ATOM 836 N N . THR A 1 107 ? 5.976 -3.654 12.240 1.00 84.62 107 THR A N 1
ATOM 837 C CA . THR A 1 107 ? 5.327 -4.103 11.001 1.00 84.62 107 THR A CA 1
ATOM 838 C C . THR A 1 107 ? 5.686 -3.202 9.819 1.00 84.62 107 THR A C 1
ATOM 840 O O . THR A 1 107 ? 5.978 -3.696 8.731 1.00 84.62 107 THR A O 1
ATOM 843 N N . GLY A 1 108 ? 5.715 -1.882 10.019 1.00 83.88 108 GLY A N 1
ATOM 844 C CA . GLY A 1 108 ? 6.106 -0.949 8.966 1.00 83.88 108 GLY A CA 1
ATOM 845 C C . GLY A 1 108 ? 7.567 -1.075 8.545 1.00 83.88 108 GLY A C 1
ATOM 846 O O . GLY A 1 108 ? 7.844 -1.087 7.348 1.00 83.88 108 GLY A O 1
ATOM 847 N N . VAL A 1 109 ? 8.489 -1.249 9.496 1.00 84.12 109 VAL A N 1
ATOM 848 C CA . VAL A 1 109 ? 9.912 -1.490 9.200 1.00 84.12 109 VAL A CA 1
ATOM 849 C C . VAL A 1 109 ? 10.091 -2.768 8.380 1.00 84.12 109 VAL A C 1
ATOM 851 O O . VAL A 1 109 ? 10.821 -2.756 7.395 1.00 84.12 109 VAL A O 1
ATOM 854 N N . MET A 1 110 ? 9.383 -3.848 8.718 1.00 88.06 110 MET A N 1
ATOM 855 C CA . MET A 1 110 ? 9.464 -5.111 7.973 1.00 88.06 110 MET A CA 1
ATOM 856 C C . MET A 1 110 ? 8.947 -4.978 6.535 1.00 88.06 110 MET A C 1
ATOM 858 O O . MET A 1 110 ? 9.617 -5.410 5.597 1.00 88.06 110 MET A O 1
ATOM 862 N N . PHE A 1 111 ? 7.790 -4.336 6.334 1.00 87.75 111 PHE A N 1
ATOM 863 C CA . PHE A 1 111 ? 7.275 -4.078 4.985 1.00 87.75 111 PHE A CA 1
ATOM 864 C C . PHE A 1 111 ? 8.208 -3.178 4.170 1.00 87.75 111 PHE A C 1
ATOM 866 O O . PHE A 1 111 ? 8.418 -3.425 2.982 1.00 87.75 111 PHE A O 1
ATOM 873 N N . ARG A 1 112 ? 8.810 -2.168 4.806 1.00 83.75 112 ARG A N 1
ATOM 874 C CA . ARG A 1 112 ? 9.796 -1.291 4.166 1.00 83.75 112 ARG A CA 1
ATOM 875 C C . ARG A 1 112 ? 11.071 -2.032 3.793 1.00 83.75 112 ARG A C 1
ATOM 877 O O . ARG A 1 112 ? 11.530 -1.878 2.668 1.00 83.75 112 ARG A O 1
ATOM 884 N N . GLY A 1 113 ? 11.601 -2.862 4.688 1.00 87.62 113 GLY A N 1
ATOM 885 C CA . GLY A 1 113 ? 12.775 -3.689 4.418 1.00 87.62 113 GLY A CA 1
ATOM 886 C C . GLY A 1 113 ? 12.548 -4.627 3.235 1.00 87.62 113 GLY A C 1
ATOM 887 O O . GLY A 1 113 ? 13.391 -4.709 2.347 1.00 87.62 113 GLY A O 1
ATOM 888 N N . TYR A 1 114 ? 11.370 -5.256 3.165 1.00 90.69 114 TYR A N 1
ATOM 889 C CA . TYR A 1 114 ? 10.986 -6.074 2.016 1.00 90.69 114 TYR A CA 1
ATOM 890 C C . TYR A 1 114 ? 10.949 -5.264 0.715 1.00 90.69 114 TYR A C 1
ATOM 892 O O . TYR A 1 114 ? 11.545 -5.672 -0.278 1.00 90.69 114 TYR A O 1
ATOM 900 N N . GLN A 1 115 ? 10.283 -4.106 0.707 1.00 88.19 115 GLN A N 1
ATOM 901 C CA . GLN A 1 115 ? 10.195 -3.278 -0.497 1.00 88.19 115 GLN A CA 1
ATOM 902 C C . GLN A 1 115 ? 11.560 -2.764 -0.951 1.00 88.19 115 GLN A C 1
ATOM 904 O O . GLN A 1 115 ? 11.857 -2.843 -2.138 1.00 88.19 115 GLN A O 1
ATOM 909 N N . ALA A 1 116 ? 12.400 -2.304 -0.021 1.00 87.69 116 ALA A N 1
ATOM 910 C CA . ALA A 1 116 ? 13.760 -1.867 -0.321 1.00 87.69 116 ALA A CA 1
ATOM 911 C C . ALA A 1 116 ? 14.588 -3.003 -0.935 1.00 87.69 116 ALA A C 1
ATOM 913 O O . ALA A 1 116 ? 15.243 -2.803 -1.954 1.00 87.69 116 ALA A O 1
ATOM 914 N N . LEU A 1 117 ? 14.499 -4.211 -0.371 1.00 91.12 117 LEU A N 1
ATOM 915 C CA . LEU A 1 117 ? 15.182 -5.385 -0.907 1.00 91.12 117 LEU A CA 1
ATOM 916 C C . LEU A 1 117 ? 14.702 -5.726 -2.323 1.00 91.12 117 LEU A C 1
ATOM 918 O O . LEU A 1 117 ? 15.529 -5.975 -3.195 1.00 91.12 117 LEU A O 1
ATOM 922 N N . MET A 1 118 ? 13.394 -5.673 -2.587 1.00 90.69 118 MET A N 1
ATOM 923 C CA . MET A 1 118 ? 12.868 -5.900 -3.937 1.00 90.69 118 MET A CA 1
ATOM 924 C C . MET A 1 118 ? 13.313 -4.813 -4.919 1.00 90.69 118 MET A C 1
ATOM 926 O O . MET A 1 118 ? 13.703 -5.130 -6.036 1.00 90.69 118 MET A O 1
ATOM 930 N N . THR A 1 119 ? 13.360 -3.545 -4.516 1.00 89.62 119 THR A N 1
ATOM 931 C CA . THR A 1 119 ? 13.895 -2.478 -5.376 1.00 89.62 119 THR A CA 1
ATOM 932 C C . THR A 1 119 ? 15.385 -2.680 -5.680 1.00 89.62 119 THR A C 1
ATOM 934 O O . THR A 1 119 ? 15.796 -2.487 -6.821 1.00 89.62 119 THR A O 1
ATOM 937 N N . VAL A 1 120 ? 16.191 -3.138 -4.713 1.00 89.81 120 VAL A N 1
ATOM 938 C CA . VAL A 1 120 ? 17.610 -3.474 -4.941 1.00 89.81 120 VAL A CA 1
ATOM 939 C C . VAL A 1 120 ? 17.757 -4.658 -5.896 1.00 89.81 120 VAL A C 1
ATOM 941 O O . VAL A 1 120 ? 18.556 -4.592 -6.826 1.00 89.81 120 VAL A O 1
ATOM 944 N N . VAL A 1 121 ? 16.964 -5.719 -5.716 1.00 91.25 121 VAL A N 1
ATOM 945 C CA . VAL A 1 121 ? 16.954 -6.875 -6.628 1.00 91.25 121 VAL A CA 1
ATOM 946 C C . VAL A 1 121 ? 16.544 -6.451 -8.036 1.00 91.25 121 VAL A C 1
ATOM 948 O O . VAL A 1 121 ? 17.156 -6.889 -9.005 1.00 91.25 121 VAL A O 1
ATOM 951 N N . PHE A 1 122 ? 15.544 -5.577 -8.162 1.00 90.00 122 PHE A N 1
ATOM 952 C CA . PHE A 1 122 ? 15.112 -5.031 -9.444 1.00 90.00 122 PHE A CA 1
ATOM 953 C C . PHE A 1 122 ? 16.218 -4.212 -10.118 1.00 90.00 122 PHE A C 1
ATOM 955 O O . PHE A 1 122 ? 16.509 -4.425 -11.291 1.00 90.00 122 PHE A O 1
ATOM 962 N N . PHE A 1 123 ? 16.878 -3.325 -9.370 1.00 88.06 123 PHE A N 1
ATOM 963 C CA . PHE A 1 123 ? 18.011 -2.538 -9.855 1.00 88.06 123 PHE A CA 1
ATOM 964 C C . PHE A 1 123 ? 19.169 -3.419 -10.334 1.00 88.06 123 PHE A C 1
ATOM 966 O O . PHE A 1 123 ? 19.666 -3.236 -11.444 1.00 88.06 123 PHE A O 1
ATOM 973 N N . TRP A 1 124 ? 19.553 -4.412 -9.529 1.00 88.50 124 TRP A N 1
ATOM 974 C CA . TRP A 1 124 ? 20.598 -5.370 -9.878 1.00 88.50 124 TRP A CA 1
ATOM 975 C C . TRP A 1 124 ? 20.238 -6.170 -11.138 1.00 88.50 124 TRP A C 1
ATOM 977 O O . TRP A 1 124 ? 21.037 -6.257 -12.068 1.00 88.50 124 TRP A O 1
ATOM 987 N N . ALA A 1 125 ? 19.001 -6.668 -11.223 1.00 86.56 125 ALA A N 1
ATOM 988 C CA . ALA A 1 125 ? 18.513 -7.411 -12.380 1.00 86.56 125 ALA A CA 1
ATOM 989 C C . ALA A 1 125 ? 18.403 -6.558 -13.658 1.00 86.56 125 ALA A C 1
ATOM 991 O O . ALA A 1 125 ? 18.423 -7.119 -14.748 1.00 86.56 125 ALA A O 1
ATOM 992 N N . MET A 1 126 ? 18.274 -5.230 -13.548 1.00 84.12 126 MET A N 1
ATOM 993 C CA . MET A 1 126 ? 18.271 -4.317 -14.699 1.00 84.12 126 MET A CA 1
ATOM 994 C C . MET A 1 126 ? 19.671 -3.978 -15.215 1.00 84.12 126 MET A C 1
ATOM 996 O O . MET A 1 126 ? 19.825 -3.775 -16.417 1.00 84.12 126 MET A O 1
ATOM 1000 N N . ILE A 1 127 ? 20.658 -3.841 -14.324 1.00 80.94 127 ILE A N 1
ATOM 1001 C CA . ILE A 1 127 ? 22.000 -3.361 -14.688 1.00 80.94 127 ILE A CA 1
ATOM 1002 C C . ILE A 1 127 ? 22.930 -4.509 -15.057 1.00 80.94 127 ILE A C 1
ATOM 1004 O O . ILE A 1 127 ? 23.541 -4.463 -16.126 1.00 80.94 127 ILE A O 1
ATOM 1008 N N . ASP A 1 128 ? 23.035 -5.506 -14.178 1.00 76.31 128 ASP A N 1
ATOM 1009 C CA . ASP A 1 128 ? 24.048 -6.563 -14.269 1.00 76.31 128 ASP A CA 1
ATOM 1010 C C . ASP A 1 128 ? 23.568 -7.775 -15.067 1.00 76.31 128 ASP A C 1
ATOM 1012 O O . ASP A 1 128 ? 24.380 -8.609 -15.464 1.00 76.31 128 ASP A O 1
ATOM 1016 N N . THR A 1 129 ? 22.255 -7.914 -15.282 1.00 73.38 129 THR A N 1
ATOM 1017 C CA . THR A 1 129 ? 21.700 -9.117 -15.905 1.00 73.38 129 THR A CA 1
ATOM 1018 C C . THR A 1 129 ? 20.864 -8.822 -17.144 1.00 73.38 129 THR A C 1
ATOM 1020 O O . THR A 1 129 ? 19.947 -8.011 -17.120 1.00 73.38 129 THR A O 1
ATOM 1023 N N . ASP A 1 130 ? 21.074 -9.597 -18.208 1.00 75.00 130 ASP A N 1
ATOM 1024 C CA . ASP A 1 130 ? 20.255 -9.541 -19.426 1.00 75.00 130 ASP A CA 1
ATOM 1025 C C . ASP A 1 130 ? 18.914 -10.295 -19.295 1.00 75.00 130 ASP A C 1
ATOM 1027 O O . ASP A 1 130 ? 18.270 -10.590 -20.300 1.00 75.00 130 ASP A O 1
ATOM 1031 N N . ILE A 1 131 ? 18.460 -10.631 -18.076 1.00 75.94 131 ILE A N 1
ATOM 1032 C CA . ILE A 1 131 ? 17.220 -11.407 -17.848 1.00 75.94 131 ILE A CA 1
ATOM 1033 C C . ILE A 1 131 ? 16.028 -10.737 -18.534 1.00 75.94 131 ILE A C 1
ATOM 1035 O O . ILE A 1 131 ? 15.271 -11.402 -19.239 1.00 75.94 131 ILE A O 1
ATOM 1039 N N . PHE A 1 132 ? 15.864 -9.426 -18.350 1.00 77.06 132 PHE A N 1
ATOM 1040 C CA . PHE A 1 132 ? 14.726 -8.705 -18.917 1.00 77.06 132 PHE A CA 1
ATOM 1041 C C . PHE A 1 132 ? 14.814 -8.598 -20.442 1.00 77.06 132 PHE A C 1
ATOM 1043 O O . PHE A 1 132 ? 13.810 -8.802 -21.124 1.00 77.06 132 PHE A O 1
ATOM 1050 N N . SER A 1 133 ? 16.015 -8.365 -20.976 1.00 76.00 133 SER A N 1
ATOM 1051 C CA . SER A 1 133 ? 16.270 -8.319 -22.420 1.00 76.00 133 SER A CA 1
ATOM 1052 C C . SER A 1 133 ? 15.995 -9.676 -23.083 1.00 76.00 133 SER A C 1
ATOM 1054 O O . SER A 1 133 ? 15.261 -9.751 -24.065 1.00 76.00 133 SER A O 1
ATOM 1056 N N . ASN A 1 134 ? 16.471 -10.770 -22.483 1.00 75.88 134 ASN A N 1
ATOM 1057 C CA . ASN A 1 134 ? 16.312 -12.126 -23.013 1.00 75.88 134 ASN A CA 1
ATOM 1058 C C . ASN A 1 134 ? 14.882 -12.670 -22.879 1.00 75.88 134 ASN A C 1
ATOM 1060 O O . ASN A 1 134 ? 14.428 -13.417 -23.742 1.00 75.88 134 ASN A O 1
ATOM 1064 N N . MET A 1 135 ? 14.168 -12.321 -21.805 1.00 76.81 135 MET A N 1
ATOM 1065 C CA . MET A 1 135 ? 12.820 -12.838 -21.543 1.00 76.81 135 MET A CA 1
ATOM 1066 C C . MET A 1 135 ? 11.723 -12.023 -22.237 1.00 76.81 135 MET A C 1
ATOM 1068 O O . MET A 1 135 ? 10.744 -12.600 -22.706 1.00 76.81 135 MET A O 1
ATOM 1072 N N . PHE A 1 136 ? 11.873 -10.696 -22.305 1.00 77.50 136 PHE A N 1
ATOM 1073 C CA . PHE A 1 136 ? 10.827 -9.785 -22.789 1.00 77.50 136 PHE A CA 1
ATOM 1074 C C . PHE A 1 136 ? 11.220 -8.992 -24.043 1.00 77.50 136 PHE A C 1
ATOM 1076 O O . PHE A 1 136 ? 10.403 -8.226 -24.549 1.00 77.50 136 PHE A O 1
ATOM 1083 N N . GLY A 1 137 ? 12.445 -9.153 -24.560 1.00 77.12 137 GLY A N 1
ATOM 1084 C CA . GLY A 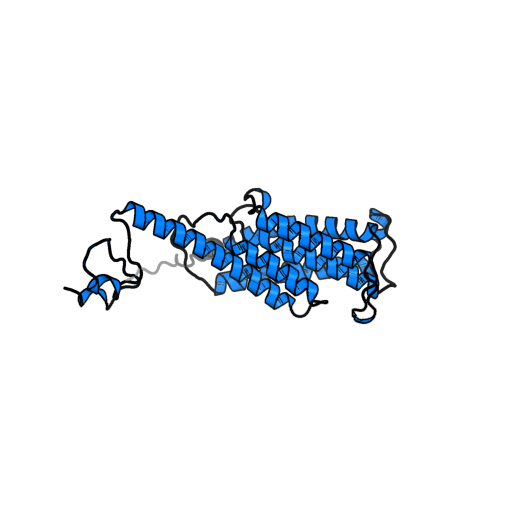1 137 ? 12.909 -8.461 -25.768 1.00 77.12 137 GLY A CA 1
ATOM 1085 C C . GLY A 1 137 ? 13.062 -6.946 -25.598 1.00 77.12 137 GLY A C 1
ATOM 1086 O O . GLY A 1 137 ? 13.012 -6.204 -26.580 1.00 77.12 137 GLY A O 1
ATOM 1087 N N . VAL A 1 138 ? 13.193 -6.465 -24.359 1.00 81.19 138 VAL A N 1
ATOM 1088 C CA . VAL A 1 138 ? 13.345 -5.036 -24.057 1.00 81.19 138 VAL A CA 1
ATOM 1089 C C . VAL A 1 138 ? 14.793 -4.581 -24.213 1.00 81.19 138 VAL A C 1
ATOM 1091 O O . VAL A 1 138 ? 15.732 -5.331 -23.966 1.00 81.19 138 VAL A O 1
ATOM 1094 N N . ARG A 1 139 ? 14.985 -3.322 -24.619 1.00 78.81 139 ARG A N 1
ATOM 1095 C CA . ARG A 1 139 ? 16.321 -2.752 -24.837 1.00 78.81 139 ARG A CA 1
ATOM 1096 C C . ARG A 1 139 ? 17.106 -2.695 -23.521 1.00 78.81 139 ARG A C 1
ATOM 1098 O O . ARG A 1 139 ? 16.543 -2.213 -22.539 1.00 78.81 139 ARG A O 1
ATOM 1105 N N . PRO A 1 140 ? 18.382 -3.108 -23.489 1.00 77.00 140 PRO A N 1
ATOM 1106 C CA . PRO A 1 140 ? 19.189 -3.027 -22.278 1.00 77.00 140 PRO A CA 1
ATOM 1107 C C . PRO A 1 140 ? 19.363 -1.567 -21.837 1.00 77.00 140 PRO A C 1
ATOM 1109 O O . PRO A 1 140 ? 19.723 -0.698 -22.633 1.00 77.00 140 PRO A O 1
ATOM 1112 N N . LEU A 1 141 ? 19.093 -1.309 -20.555 1.00 76.12 141 LEU A N 1
ATOM 1113 C CA . LEU A 1 141 ? 19.138 0.024 -19.945 1.00 76.12 141 LEU A CA 1
ATOM 1114 C C . LEU A 1 141 ? 20.483 0.341 -19.280 1.00 76.12 141 LEU A C 1
ATOM 1116 O O . LEU A 1 141 ? 20.689 1.477 -18.860 1.00 76.12 141 LEU A O 1
ATOM 1120 N N . SER A 1 142 ? 21.417 -0.614 -19.213 1.00 71.38 142 SER A N 1
ATOM 1121 C CA . SER A 1 142 ? 22.655 -0.512 -18.422 1.00 71.38 142 SER A CA 1
ATOM 1122 C C . SER A 1 142 ? 23.544 0.690 -18.776 1.00 71.38 142 SER A C 1
ATOM 1124 O O . SER A 1 142 ? 24.331 1.130 -17.946 1.00 71.38 142 SER A O 1
ATOM 1126 N N . GLN A 1 143 ? 23.413 1.257 -19.982 1.00 73.81 143 GLN A N 1
ATOM 1127 C CA . GLN A 1 143 ? 24.180 2.431 -20.428 1.00 73.81 143 GLN A CA 1
ATOM 1128 C C . GLN A 1 143 ? 23.411 3.764 -20.326 1.00 73.81 143 GLN A C 1
ATOM 1130 O O . GLN A 1 143 ? 23.948 4.804 -20.704 1.00 73.81 143 GLN A O 1
ATOM 1135 N N . ARG A 1 144 ? 22.161 3.761 -19.841 1.00 82.50 144 ARG A N 1
ATOM 1136 C CA . ARG A 1 144 ? 21.280 4.942 -19.795 1.00 82.50 144 ARG A CA 1
ATOM 1137 C C . ARG A 1 144 ? 20.762 5.196 -18.375 1.00 82.50 144 ARG A C 1
ATOM 1139 O O . ARG A 1 144 ? 19.660 4.761 -18.038 1.00 82.50 144 ARG A O 1
ATOM 1146 N N . PRO A 1 145 ? 21.522 5.922 -17.533 1.00 81.81 145 PRO A N 1
ATOM 1147 C CA . PRO A 1 145 ? 21.155 6.138 -16.132 1.00 81.81 145 PRO A CA 1
ATOM 1148 C C . PRO A 1 145 ? 19.810 6.859 -15.969 1.00 81.81 145 PRO A C 1
ATOM 1150 O O . PRO A 1 145 ? 19.061 6.539 -15.052 1.00 81.81 145 PRO A O 1
ATOM 1153 N N . GLU A 1 146 ? 19.461 7.773 -16.876 1.00 83.50 146 GLU A N 1
ATOM 1154 C CA . GLU A 1 146 ? 18.209 8.543 -16.811 1.00 83.50 146 GLU A CA 1
ATOM 1155 C C . GLU A 1 146 ? 16.961 7.664 -17.016 1.00 83.50 146 GLU A C 1
ATOM 1157 O O . GLU A 1 146 ? 15.946 7.848 -16.342 1.00 83.50 146 GLU A O 1
ATOM 1162 N N . GLN A 1 147 ? 17.057 6.647 -17.878 1.00 85.19 147 GLN A N 1
ATOM 1163 C CA . GLN A 1 147 ? 15.983 5.674 -18.103 1.00 85.19 147 GLN A CA 1
ATOM 1164 C C . GLN A 1 147 ? 15.881 4.660 -16.954 1.00 85.19 147 GLN A C 1
ATOM 1166 O O . GLN A 1 147 ? 14.783 4.228 -16.597 1.00 85.19 147 GLN A O 1
ATOM 1171 N N . ILE A 1 148 ? 17.008 4.323 -16.311 1.00 86.12 148 ILE A N 1
ATOM 1172 C CA . ILE A 1 148 ? 17.014 3.522 -15.077 1.00 86.12 148 ILE A CA 1
ATOM 1173 C C . ILE A 1 148 ? 16.274 4.270 -13.960 1.00 86.12 148 ILE A C 1
ATOM 1175 O O . ILE A 1 148 ? 15.480 3.661 -13.243 1.00 86.12 148 ILE A O 1
ATOM 1179 N N . MET A 1 149 ? 16.476 5.587 -13.828 1.00 84.06 149 MET A N 1
ATOM 1180 C CA . MET A 1 149 ? 15.742 6.385 -12.840 1.00 84.06 149 MET A CA 1
ATOM 1181 C C . MET A 1 149 ? 14.234 6.378 -13.111 1.00 84.06 149 MET A C 1
ATOM 1183 O O . MET A 1 149 ? 13.462 6.186 -12.174 1.00 84.06 149 MET A O 1
ATOM 1187 N N . ALA A 1 150 ? 13.808 6.501 -14.374 1.00 85.81 150 ALA A N 1
ATOM 1188 C CA . ALA A 1 150 ? 12.397 6.393 -14.758 1.00 85.81 150 ALA A CA 1
ATOM 1189 C C . ALA A 1 150 ? 11.793 5.019 -14.403 1.00 85.81 150 ALA A C 1
ATOM 1191 O O . ALA A 1 150 ? 10.675 4.935 -13.884 1.00 85.81 150 ALA A O 1
ATOM 1192 N N . ALA A 1 151 ? 12.551 3.942 -14.633 1.00 88.56 151 ALA A N 1
ATOM 1193 C CA . ALA A 1 151 ? 12.130 2.578 -14.329 1.00 88.56 151 ALA A CA 1
ATOM 1194 C C . ALA A 1 151 ? 12.003 2.319 -12.818 1.00 88.56 151 ALA A C 1
ATOM 1196 O O . ALA A 1 151 ? 10.992 1.782 -12.357 1.00 88.56 151 ALA A O 1
ATOM 1197 N N . LEU A 1 152 ? 13.003 2.741 -12.036 1.00 87.38 152 LEU A N 1
ATOM 1198 C CA . LEU A 1 152 ? 12.972 2.667 -10.573 1.00 87.38 152 LEU A CA 1
ATOM 1199 C C . LEU A 1 152 ? 11.823 3.489 -9.997 1.00 87.38 152 LEU A C 1
ATOM 1201 O O . LEU A 1 152 ? 11.111 3.019 -9.112 1.00 87.38 152 LEU A O 1
ATOM 1205 N N . TYR A 1 153 ? 11.615 4.692 -10.527 1.00 85.50 153 TYR A N 1
ATOM 1206 C CA . TYR A 1 153 ? 10.516 5.560 -10.135 1.00 85.50 153 TYR A CA 1
ATOM 1207 C C . TYR A 1 153 ? 9.160 4.856 -10.291 1.00 85.50 153 TYR A C 1
ATOM 1209 O O . TYR A 1 153 ? 8.374 4.809 -9.340 1.00 85.50 153 TYR A O 1
ATOM 1217 N N . LEU A 1 154 ? 8.898 4.259 -11.459 1.00 88.25 154 LEU A N 1
ATOM 1218 C CA . LEU A 1 154 ? 7.640 3.557 -11.705 1.00 88.25 154 LEU A CA 1
ATOM 1219 C C . LEU A 1 154 ? 7.469 2.359 -10.760 1.00 88.25 154 LEU A C 1
ATOM 1221 O O . LEU A 1 154 ? 6.395 2.177 -10.186 1.00 88.25 154 LEU A O 1
ATOM 1225 N N . GLN A 1 155 ? 8.531 1.579 -10.546 1.00 90.06 155 GLN A N 1
ATOM 1226 C CA . GLN A 1 155 ? 8.506 0.417 -9.654 1.00 90.06 155 GLN A CA 1
ATOM 1227 C C . GLN A 1 155 ? 8.198 0.809 -8.202 1.00 90.06 155 GLN A C 1
ATOM 1229 O O . GLN A 1 155 ? 7.323 0.210 -7.567 1.00 90.06 155 GLN A O 1
ATOM 1234 N N . VAL A 1 156 ? 8.881 1.832 -7.680 1.00 86.25 156 VAL A N 1
ATOM 1235 C CA . VAL A 1 156 ? 8.680 2.328 -6.312 1.00 86.25 156 VAL A CA 1
ATOM 1236 C C . VAL A 1 156 ? 7.278 2.919 -6.156 1.00 86.25 156 VAL A C 1
ATOM 1238 O O . VAL A 1 156 ? 6.623 2.671 -5.142 1.00 86.25 156 VAL A O 1
ATOM 1241 N N . SER A 1 157 ? 6.777 3.631 -7.170 1.00 86.00 157 SER A N 1
ATOM 1242 C CA . SER A 1 157 ? 5.426 4.206 -7.174 1.00 86.00 157 SER A CA 1
ATOM 1243 C C . SER A 1 157 ? 4.331 3.132 -7.122 1.00 86.00 157 SER A C 1
ATOM 1245 O O . SER A 1 157 ? 3.433 3.201 -6.274 1.00 86.00 157 SER A O 1
ATOM 1247 N N . ILE A 1 158 ? 4.418 2.096 -7.970 1.00 88.88 158 ILE A N 1
ATOM 1248 C CA . ILE A 1 158 ? 3.447 0.991 -7.991 1.00 88.88 158 ILE A CA 1
ATOM 1249 C C . ILE A 1 158 ? 3.501 0.222 -6.670 1.00 88.88 158 ILE A C 1
ATOM 1251 O O . ILE A 1 158 ? 2.469 0.036 -6.024 1.00 88.88 158 ILE A O 1
ATOM 1255 N N . SER A 1 159 ? 4.696 -0.188 -6.232 1.00 87.31 159 SER A N 1
ATOM 1256 C CA . SER A 1 159 ? 4.878 -0.970 -5.002 1.00 87.31 159 SER A CA 1
ATOM 1257 C C . SER A 1 159 ? 4.434 -0.199 -3.752 1.00 87.31 159 SER A C 1
ATOM 1259 O O . SER A 1 159 ? 3.743 -0.746 -2.887 1.00 87.31 159 SER A O 1
ATOM 1261 N N . GLY A 1 160 ? 4.773 1.091 -3.667 1.00 82.12 160 GLY A N 1
ATOM 1262 C CA . GLY A 1 160 ? 4.418 1.960 -2.548 1.00 82.12 160 GLY A CA 1
ATOM 1263 C C . GLY A 1 160 ? 2.908 2.112 -2.374 1.00 82.12 160 GLY A C 1
ATOM 1264 O O . GLY A 1 160 ? 2.394 1.924 -1.271 1.00 82.12 160 GLY A O 1
ATOM 1265 N N . GLN A 1 161 ? 2.187 2.385 -3.461 1.00 83.12 161 GLN A N 1
ATOM 1266 C CA . GLN A 1 161 ? 0.727 2.498 -3.437 1.00 83.12 161 GLN A CA 1
ATOM 1267 C C . GLN A 1 161 ? 0.034 1.142 -3.266 1.00 83.12 161 GLN A C 1
ATOM 1269 O O . GLN A 1 161 ? -0.956 1.043 -2.540 1.00 83.12 161 GLN A O 1
ATOM 1274 N N . ALA A 1 162 ? 0.560 0.075 -3.876 1.00 86.44 162 ALA A N 1
ATOM 1275 C CA . ALA A 1 162 ? -0.018 -1.261 -3.754 1.00 86.44 162 ALA A CA 1
ATOM 1276 C C . ALA A 1 162 ? -0.033 -1.746 -2.292 1.00 86.44 162 ALA A C 1
ATOM 1278 O O . ALA A 1 162 ? -0.993 -2.383 -1.850 1.00 86.44 162 ALA A O 1
ATOM 1279 N N . LEU A 1 163 ? 0.977 -1.375 -1.498 1.00 85.31 163 LEU A N 1
ATOM 1280 C CA . LEU A 1 163 ? 1.059 -1.711 -0.074 1.00 85.31 163 LEU A CA 1
ATOM 1281 C C . LEU A 1 163 ? -0.153 -1.225 0.743 1.00 85.31 163 LEU A C 1
ATOM 1283 O O . LEU A 1 163 ? -0.506 -1.849 1.749 1.00 85.31 163 LEU A O 1
ATOM 1287 N N . ILE A 1 164 ? -0.837 -0.159 0.312 1.00 84.38 164 ILE A N 1
ATOM 1288 C CA . ILE A 1 164 ? -2.066 0.323 0.962 1.00 84.38 164 ILE A CA 1
ATOM 1289 C C . ILE A 1 164 ? -3.138 -0.779 0.974 1.00 84.38 164 ILE A C 1
ATOM 1291 O O . ILE A 1 164 ? -3.816 -0.970 1.983 1.00 84.38 164 ILE A O 1
ATOM 1295 N N . PHE A 1 165 ? -3.246 -1.579 -0.091 1.00 85.69 165 PHE A N 1
ATOM 1296 C CA . PHE A 1 165 ? -4.199 -2.692 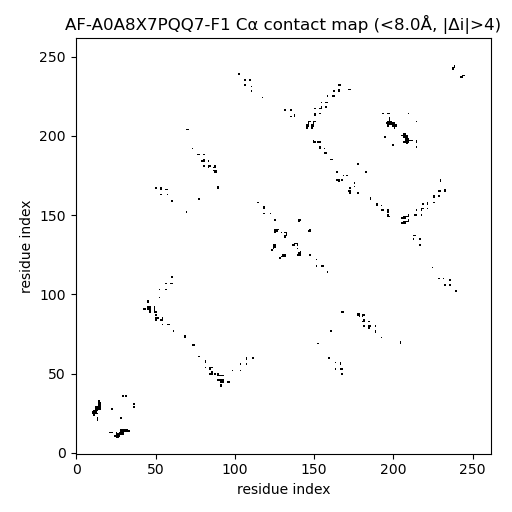-0.160 1.00 85.69 165 PHE A CA 1
ATOM 1297 C C . PHE A 1 165 ? -3.856 -3.837 0.818 1.00 85.69 165 PHE A C 1
ATOM 1299 O O . PHE A 1 165 ? -4.738 -4.417 1.458 1.00 85.69 165 PHE A O 1
ATOM 1306 N N . VAL A 1 166 ? -2.565 -4.121 1.014 1.00 86.25 166 VAL A N 1
ATOM 1307 C CA . VAL A 1 166 ? -2.105 -5.154 1.965 1.00 86.25 166 VAL A CA 1
ATOM 1308 C C . VAL A 1 166 ? -2.324 -4.705 3.404 1.00 86.25 166 VAL A C 1
ATOM 1310 O O . VAL A 1 166 ? -2.793 -5.477 4.239 1.00 86.25 166 VAL A O 1
ATOM 1313 N N . THR A 1 167 ? -1.999 -3.450 3.702 1.00 81.94 167 THR A N 1
ATOM 1314 C CA . THR A 1 167 ? -2.072 -2.898 5.061 1.00 81.94 167 THR A CA 1
ATOM 1315 C C . THR A 1 167 ? -3.507 -2.661 5.510 1.00 81.94 167 THR A C 1
ATOM 1317 O O . THR A 1 167 ? -3.799 -2.818 6.696 1.00 81.94 167 THR A O 1
ATOM 1320 N N . ARG A 1 168 ? -4.426 -2.362 4.578 1.00 83.38 168 ARG A N 1
ATOM 1321 C CA . ARG A 1 168 ? -5.843 -2.196 4.915 1.00 83.38 168 ARG A CA 1
ATOM 1322 C C . ARG A 1 168 ? -6.553 -3.501 5.268 1.00 83.38 168 ARG A C 1
ATOM 1324 O O . ARG A 1 168 ? -7.522 -3.470 6.029 1.00 83.38 168 ARG A O 1
ATOM 1331 N N . SER A 1 169 ? -6.095 -4.616 4.699 1.00 81.56 169 SER A N 1
ATOM 1332 C CA . SER A 1 169 ? -6.758 -5.914 4.793 1.00 81.56 169 SER A CA 1
ATOM 1333 C C . SER A 1 169 ? -6.270 -6.709 6.004 1.00 81.56 169 SER A C 1
ATOM 1335 O O . SER A 1 169 ? -5.077 -6.751 6.327 1.00 81.56 169 SER A O 1
ATOM 1337 N N . ARG A 1 170 ? -7.204 -7.358 6.709 1.00 73.94 170 ARG A N 1
ATOM 1338 C CA . ARG A 1 170 ? -6.863 -8.271 7.817 1.00 73.94 170 ARG A CA 1
ATOM 1339 C C . ARG A 1 170 ? -6.596 -9.685 7.313 1.00 73.94 170 ARG A C 1
ATOM 1341 O O . ARG A 1 170 ? -5.698 -10.348 7.825 1.00 73.94 170 ARG A O 1
ATOM 1348 N N . SER A 1 171 ? -7.379 -10.129 6.338 1.00 81.50 171 SER A N 1
ATOM 1349 C CA . SER A 1 171 ? -7.180 -11.363 5.582 1.00 81.50 171 SER A CA 1
ATOM 1350 C C . SER A 1 171 ? -6.356 -11.084 4.320 1.00 81.50 171 SER A C 1
ATOM 1352 O O . SER A 1 171 ? -5.615 -10.107 4.265 1.00 81.50 171 SER A O 1
ATOM 1354 N N . TRP A 1 172 ? -6.456 -11.942 3.313 1.00 82.38 172 TRP A N 1
ATOM 1355 C CA . TRP A 1 172 ? -5.846 -11.738 2.005 1.00 82.38 172 TRP A CA 1
ATOM 1356 C C . TRP A 1 172 ? -6.367 -10.452 1.369 1.00 82.38 172 TRP A C 1
ATOM 1358 O O . TRP A 1 172 ? -7.574 -10.191 1.376 1.00 82.38 172 TRP A O 1
ATOM 1368 N N . SER A 1 173 ? -5.462 -9.668 0.795 1.00 81.19 173 SER A N 1
ATOM 1369 C CA . SER A 1 173 ? -5.789 -8.385 0.180 1.00 81.19 173 SER A CA 1
ATOM 1370 C C . SER A 1 173 ? -6.785 -8.534 -0.974 1.00 81.19 173 SER A C 1
ATOM 1372 O O . SER A 1 173 ? -7.704 -7.734 -1.114 1.00 81.19 173 SER A O 1
ATOM 1374 N N . TYR A 1 174 ? -6.688 -9.626 -1.735 1.00 76.00 174 TYR A N 1
ATOM 1375 C CA . TYR A 1 174 ? -7.584 -9.916 -2.861 1.00 76.00 174 TYR A CA 1
ATOM 1376 C C . TYR A 1 174 ? -9.005 -10.321 -2.450 1.00 76.00 174 TYR A C 1
ATOM 1378 O O . TYR A 1 174 ? -9.930 -10.222 -3.251 1.00 76.00 174 TYR A O 1
ATOM 1386 N N . VAL A 1 175 ? -9.185 -10.800 -1.216 1.00 78.25 175 VAL A N 1
ATOM 1387 C CA . VAL A 1 175 ? -10.489 -11.255 -0.708 1.00 78.25 175 VAL A CA 1
ATOM 1388 C C . VAL A 1 175 ? -11.279 -10.086 -0.121 1.00 78.25 175 VAL A C 1
ATOM 1390 O O . VAL A 1 175 ? -12.507 -10.053 -0.193 1.00 78.25 175 VAL A O 1
ATOM 1393 N N . GLU A 1 176 ? -10.592 -9.111 0.473 1.00 77.44 176 GLU A N 1
ATOM 1394 C CA . GLU A 1 176 ? -11.226 -7.927 1.045 1.00 77.44 176 GLU A CA 1
ATOM 13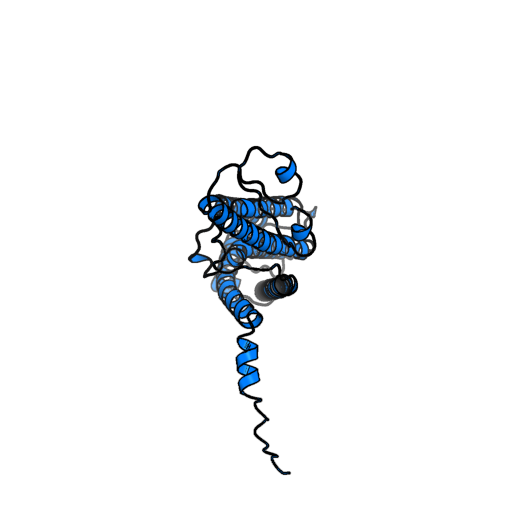95 C C . GLU A 1 176 ? -11.335 -6.813 0.003 1.00 77.44 176 GLU A C 1
ATOM 1397 O O . GLU A 1 176 ? -10.391 -6.059 -0.221 1.00 77.44 176 GLU A O 1
ATOM 1402 N N . SER A 1 177 ? -12.519 -6.671 -0.603 1.00 75.38 177 SER A N 1
ATOM 1403 C CA . SER A 1 177 ? -12.755 -5.646 -1.621 1.00 75.38 177 SER A CA 1
ATOM 1404 C C . SER A 1 177 ? -12.386 -4.244 -1.105 1.00 75.38 177 SER A C 1
ATOM 1406 O O . SER A 1 177 ? -12.893 -3.809 -0.058 1.00 75.38 177 SER A O 1
ATOM 1408 N N . PRO A 1 178 ? -11.500 -3.516 -1.804 1.00 79.94 178 PRO A N 1
ATOM 1409 C CA . PRO A 1 178 ? -11.204 -2.134 -1.461 1.00 79.94 178 PRO A CA 1
ATOM 1410 C C . PRO A 1 178 ? -12.409 -1.235 -1.744 1.00 79.94 178 PRO A C 1
ATOM 1412 O O . PRO A 1 178 ? -13.240 -1.536 -2.604 1.00 79.94 178 PRO A O 1
ATOM 1415 N N . GLY A 1 179 ? -12.508 -0.105 -1.039 1.00 79.69 179 GLY A N 1
ATOM 1416 C CA . GLY A 1 179 ? -13.457 0.937 -1.419 1.00 79.69 179 GLY A CA 1
ATOM 1417 C C . GLY A 1 179 ? -13.214 1.408 -2.860 1.00 79.69 179 GLY A C 1
ATOM 1418 O O . GLY A 1 179 ? -12.070 1.579 -3.279 1.00 79.69 179 GLY A O 1
ATOM 1419 N N . LEU A 1 180 ? -14.289 1.666 -3.611 1.00 83.62 180 LEU A N 1
ATOM 1420 C CA . LEU A 1 180 ? -14.201 2.115 -5.011 1.00 83.62 180 LEU A CA 1
ATOM 1421 C C . LEU A 1 180 ? -13.371 3.398 -5.170 1.00 83.62 180 LEU A C 1
ATOM 1423 O O . LEU A 1 180 ? -12.670 3.558 -6.163 1.00 83.62 180 LEU A O 1
ATOM 1427 N N . LEU A 1 181 ? -13.406 4.283 -4.169 1.00 84.38 181 LEU A N 1
ATOM 1428 C CA . LEU A 1 181 ? -12.598 5.506 -4.148 1.00 84.38 181 LEU A CA 1
ATOM 1429 C C . LEU A 1 181 ? -11.096 5.214 -4.068 1.00 84.38 181 LEU A C 1
ATOM 1431 O O . LEU A 1 181 ? -10.321 5.870 -4.755 1.00 84.38 181 LEU A O 1
ATOM 1435 N N . LEU A 1 182 ? -10.694 4.225 -3.265 1.00 84.06 182 LEU A N 1
ATOM 1436 C CA . LEU A 1 182 ? -9.292 3.828 -3.132 1.00 84.06 182 LEU A CA 1
ATOM 1437 C C . LEU A 1 182 ? -8.789 3.183 -4.427 1.00 84.06 182 LEU A C 1
ATOM 1439 O O . LEU A 1 182 ? -7.705 3.512 -4.901 1.00 84.06 182 LEU A O 1
ATOM 1443 N N . LEU A 1 183 ? -9.601 2.311 -5.033 1.00 86.75 183 LEU A N 1
ATOM 1444 C CA . LEU A 1 183 ? -9.268 1.688 -6.313 1.00 86.75 183 LEU A CA 1
ATOM 1445 C C . LEU A 1 183 ? -9.162 2.731 -7.437 1.00 86.75 183 LEU A C 1
ATOM 1447 O O . LEU A 1 183 ? -8.196 2.722 -8.193 1.00 86.75 183 LEU A O 1
ATOM 1451 N N . GLY A 1 184 ? -10.117 3.663 -7.516 1.00 85.88 184 GLY A N 1
ATOM 1452 C CA . GLY A 1 184 ? -10.083 4.758 -8.486 1.00 85.88 184 GLY A CA 1
ATOM 1453 C C . GLY A 1 184 ? -8.860 5.660 -8.308 1.00 85.88 184 GLY A C 1
ATOM 1454 O O . GLY A 1 184 ? -8.187 5.974 -9.287 1.00 85.88 184 GLY A O 1
ATOM 1455 N N . ALA A 1 185 ? -8.522 6.019 -7.065 1.00 86.06 185 ALA A N 1
ATOM 1456 C CA . ALA A 1 185 ? -7.331 6.812 -6.769 1.00 86.06 185 ALA A CA 1
ATOM 1457 C C . ALA A 1 185 ? -6.038 6.083 -7.162 1.00 86.06 185 ALA A C 1
ATOM 1459 O O . ALA A 1 185 ? -5.161 6.699 -7.764 1.00 86.06 185 ALA A O 1
ATOM 1460 N N . PHE A 1 186 ? -5.944 4.777 -6.893 1.00 88.00 186 PHE A N 1
ATOM 1461 C CA . PHE A 1 186 ? -4.815 3.956 -7.324 1.00 88.00 186 PHE A CA 1
ATOM 1462 C C . PHE A 1 186 ? -4.671 3.953 -8.847 1.00 88.00 186 PHE A C 1
ATOM 1464 O O . PHE A 1 186 ? -3.598 4.257 -9.358 1.00 88.00 186 PHE A O 1
ATOM 1471 N N . VAL A 1 187 ? -5.748 3.666 -9.584 1.00 90.12 187 VAL A N 1
ATOM 1472 C CA . VAL A 1 187 ? -5.704 3.614 -11.053 1.00 90.12 187 VAL A CA 1
ATOM 1473 C C . VAL A 1 187 ? -5.286 4.964 -11.636 1.00 90.12 187 VAL A C 1
ATOM 1475 O O . VAL A 1 187 ? -4.396 5.006 -12.478 1.00 90.12 187 VAL A O 1
ATOM 1478 N N . ILE A 1 188 ? -5.860 6.072 -11.159 1.00 89.00 188 ILE A N 1
ATOM 1479 C CA . ILE A 1 188 ? -5.507 7.415 -11.642 1.00 89.00 188 ILE A CA 1
ATOM 1480 C C . ILE A 1 188 ? -4.038 7.735 -11.340 1.00 89.00 188 ILE A C 1
ATOM 1482 O O . ILE A 1 188 ? -3.310 8.158 -12.237 1.00 89.00 188 ILE A O 1
ATOM 1486 N N . ALA A 1 189 ? -3.584 7.503 -10.105 1.00 86.62 189 ALA A N 1
ATOM 1487 C CA . ALA A 1 189 ? -2.205 7.777 -9.712 1.00 86.62 189 ALA A CA 1
ATOM 1488 C C . ALA A 1 189 ? -1.205 6.942 -10.526 1.00 86.62 189 ALA A C 1
ATOM 1490 O O . ALA A 1 189 ? -0.205 7.478 -11.001 1.00 86.62 189 ALA A O 1
ATOM 1491 N N . GLN A 1 190 ? -1.495 5.656 -10.747 1.00 89.69 190 GLN A N 1
ATOM 1492 C CA . GLN A 1 190 ? -0.603 4.770 -11.491 1.00 89.69 190 GLN A CA 1
ATOM 1493 C C . GLN A 1 190 ? -0.622 5.006 -12.999 1.00 89.69 190 GLN A C 1
ATOM 1495 O O . GLN A 1 190 ? 0.411 4.851 -13.648 1.00 89.69 190 GLN A O 1
ATOM 1500 N N . LEU A 1 191 ? -1.751 5.433 -13.568 1.00 90.69 191 LEU A N 1
ATOM 1501 C CA . LEU A 1 191 ? -1.796 5.880 -14.960 1.00 90.69 191 LEU A CA 1
ATOM 1502 C C . LEU A 1 191 ? -0.904 7.106 -15.158 1.00 90.69 191 LEU A C 1
ATOM 1504 O O . LEU A 1 191 ? -0.081 7.117 -16.070 1.00 90.69 191 LEU A O 1
ATOM 1508 N N . VAL A 1 192 ? -1.002 8.100 -14.272 1.00 88.88 192 VAL A N 1
ATOM 1509 C CA . VAL A 1 192 ? -0.145 9.292 -14.330 1.00 88.88 192 VAL A CA 1
ATOM 1510 C C . VAL A 1 192 ? 1.328 8.920 -14.140 1.00 88.88 192 VAL A C 1
ATOM 1512 O O . VAL A 1 192 ? 2.163 9.356 -14.929 1.00 88.88 192 VAL A O 1
ATOM 1515 N N . ALA A 1 193 ? 1.652 8.067 -13.163 1.00 87.75 193 ALA A N 1
ATOM 1516 C CA . ALA A 1 193 ? 3.021 7.602 -12.941 1.00 87.75 193 ALA A CA 1
ATOM 1517 C C . ALA A 1 193 ? 3.584 6.843 -14.154 1.00 87.75 193 ALA A C 1
ATOM 1519 O O . ALA A 1 193 ? 4.727 7.071 -14.542 1.00 87.75 193 ALA A O 1
ATOM 1520 N N . THR A 1 194 ? 2.779 5.994 -14.799 1.00 91.31 194 THR A N 1
ATOM 1521 C CA . THR A 1 194 ? 3.191 5.259 -16.007 1.00 91.31 194 THR A CA 1
ATOM 1522 C C . THR A 1 194 ? 3.436 6.213 -17.176 1.00 91.31 194 THR A C 1
ATOM 1524 O O . THR A 1 194 ? 4.443 6.087 -17.863 1.00 91.31 194 THR A O 1
ATOM 1527 N N . LEU A 1 195 ? 2.568 7.211 -17.382 1.00 90.44 195 LEU A N 1
ATOM 1528 C CA . LEU A 1 195 ? 2.757 8.213 -18.436 1.00 90.44 195 LEU A CA 1
ATOM 1529 C C . LEU A 1 195 ? 4.016 9.057 -18.211 1.00 90.44 195 LEU A C 1
ATOM 1531 O O . LEU A 1 195 ? 4.737 9.332 -19.165 1.00 90.44 195 LEU A O 1
ATOM 1535 N N . ILE A 1 196 ? 4.305 9.433 -16.963 1.00 86.62 196 ILE A N 1
ATOM 1536 C CA . ILE A 1 196 ? 5.545 10.133 -16.608 1.00 86.62 196 ILE A CA 1
ATOM 1537 C C . ILE A 1 196 ? 6.745 9.227 -16.883 1.00 86.62 196 ILE A C 1
ATOM 1539 O O . ILE A 1 196 ? 7.673 9.642 -17.563 1.00 86.62 196 ILE A O 1
ATOM 1543 N N . ALA A 1 197 ? 6.709 7.977 -16.427 1.00 87.50 197 ALA A N 1
ATOM 1544 C CA . ALA A 1 197 ? 7.808 7.042 -16.633 1.00 87.50 197 ALA A CA 1
ATOM 1545 C C . ALA A 1 197 ? 8.094 6.767 -18.116 1.00 87.50 197 ALA A C 1
ATOM 1547 O O . ALA A 1 197 ? 9.242 6.505 -18.453 1.00 87.50 197 ALA A O 1
ATOM 1548 N N . VAL A 1 198 ? 7.084 6.839 -18.991 1.00 90.25 198 VAL A N 1
ATOM 1549 C CA . VAL A 1 198 ? 7.240 6.557 -20.425 1.00 90.25 198 VAL A CA 1
ATOM 1550 C C . VAL A 1 198 ? 7.585 7.787 -21.260 1.00 90.25 198 VAL A C 1
ATOM 1552 O O . VAL A 1 198 ? 8.365 7.688 -22.202 1.00 90.25 198 VAL A O 1
ATOM 1555 N N . TYR A 1 199 ? 7.009 8.947 -20.944 1.00 87.75 199 TYR A N 1
ATOM 1556 C CA . TYR A 1 199 ? 7.093 10.13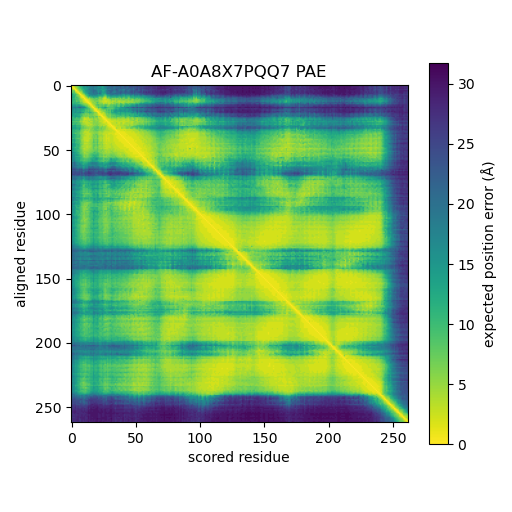2 -21.804 1.00 87.75 199 TYR A CA 1
ATOM 1557 C C . TYR A 1 199 ? 7.875 11.299 -21.207 1.00 87.75 199 TYR A C 1
ATOM 1559 O O . TYR A 1 199 ? 8.144 12.264 -21.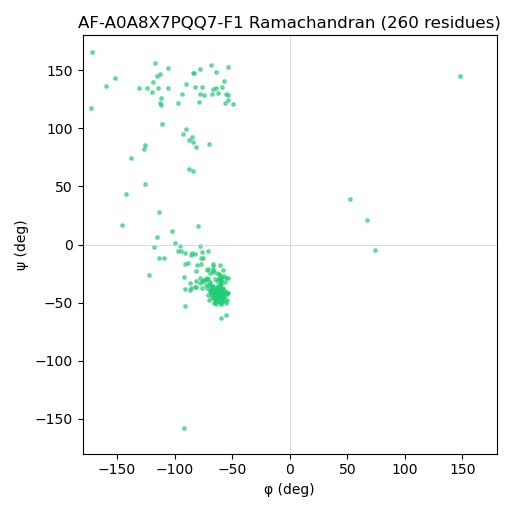925 1.00 87.75 199 TYR A O 1
ATOM 1567 N N . ALA A 1 200 ? 8.219 11.275 -19.917 1.00 84.56 200 ALA A N 1
ATOM 1568 C CA . ALA A 1 200 ? 8.938 12.393 -19.322 1.00 84.56 200 ALA A CA 1
ATOM 1569 C C . ALA A 1 200 ? 10.351 12.499 -19.904 1.00 84.56 200 ALA A C 1
ATOM 1571 O O . ALA A 1 200 ? 11.113 11.541 -19.917 1.00 84.56 200 ALA A O 1
ATOM 1572 N N . ASN A 1 201 ? 10.707 13.698 -20.351 1.00 81.81 201 ASN A N 1
ATOM 1573 C CA . ASN A 1 201 ? 12.083 14.070 -20.644 1.00 81.81 201 ASN A CA 1
ATOM 1574 C C . ASN A 1 201 ? 12.371 15.357 -19.874 1.00 81.81 201 ASN A C 1
ATOM 1576 O O . ASN A 1 201 ? 12.166 16.470 -20.366 1.00 81.81 201 ASN A O 1
ATOM 1580 N N . TRP A 1 202 ? 12.706 15.195 -18.596 1.00 78.31 202 TRP A N 1
ATOM 1581 C CA . TRP A 1 202 ? 12.902 16.302 -17.669 1.00 78.31 202 TRP A CA 1
ATOM 1582 C C . TRP A 1 202 ? 14.373 16.403 -17.294 1.00 78.31 202 TRP A C 1
ATOM 1584 O O . TRP A 1 202 ? 14.860 15.683 -16.423 1.00 78.31 202 TRP A O 1
ATOM 1594 N N . SER A 1 203 ? 15.053 17.386 -17.882 1.00 67.88 203 SER A N 1
ATOM 1595 C CA . SER A 1 203 ? 16.451 17.707 -17.576 1.00 67.88 203 SER A CA 1
ATOM 1596 C C . SER A 1 203 ? 16.677 18.085 -16.105 1.00 67.88 203 SER A C 1
ATOM 1598 O O . SER A 1 203 ? 17.727 17.779 -15.547 1.00 67.88 203 SER A O 1
ATOM 1600 N N . PHE A 1 204 ? 15.681 18.690 -15.444 1.00 71.75 204 PHE A N 1
ATOM 1601 C CA . PHE A 1 204 ? 15.732 19.007 -14.010 1.00 71.75 204 PHE A CA 1
ATOM 1602 C C . PHE A 1 204 ? 15.684 17.757 -13.114 1.00 71.75 204 PHE A C 1
ATOM 1604 O O . PHE A 1 204 ? 16.320 17.735 -12.065 1.00 71.75 204 PHE A O 1
ATOM 1611 N N . ALA A 1 205 ? 14.951 16.717 -13.525 1.00 65.94 205 ALA A N 1
ATOM 1612 C CA . ALA A 1 205 ? 14.763 15.501 -12.732 1.00 65.94 205 ALA A CA 1
ATOM 1613 C C . ALA A 1 205 ? 15.724 14.362 -13.120 1.00 65.94 205 ALA A C 1
ATOM 1615 O O . ALA A 1 205 ? 15.730 13.340 -12.443 1.00 65.94 205 ALA A O 1
ATOM 1616 N N . ARG A 1 206 ? 16.535 14.529 -14.183 1.00 72.81 206 ARG A N 1
ATOM 1617 C CA . ARG A 1 206 ? 17.374 13.470 -14.788 1.00 72.81 206 ARG A CA 1
ATOM 1618 C C . ARG A 1 206 ? 16.571 12.210 -15.137 1.00 72.81 206 ARG A C 1
ATOM 1620 O O . ARG A 1 206 ? 17.027 11.089 -14.927 1.00 72.81 206 ARG A O 1
ATOM 1627 N N . ILE A 1 207 ? 15.350 12.417 -15.629 1.00 79.06 207 ILE A N 1
ATOM 1628 C CA . ILE A 1 207 ? 14.430 11.353 -16.034 1.00 79.06 207 ILE A CA 1
ATOM 1629 C C . ILE A 1 207 ? 14.263 11.436 -17.545 1.00 79.06 207 ILE A C 1
ATOM 1631 O O . ILE A 1 207 ? 13.800 12.457 -18.064 1.00 79.06 207 ILE A O 1
ATOM 1635 N N . GLU A 1 208 ? 14.594 10.337 -18.213 1.00 84.38 208 GLU A N 1
ATOM 1636 C CA . GLU A 1 208 ? 14.287 10.102 -19.618 1.00 84.38 208 GLU A CA 1
ATOM 1637 C C . GLU A 1 208 ? 13.297 8.937 -19.707 1.00 84.38 208 GLU A C 1
ATOM 1639 O O . GLU A 1 208 ? 13.454 7.920 -19.030 1.00 84.38 208 GLU A O 1
ATOM 1644 N N . GLY A 1 209 ? 12.266 9.102 -20.530 1.00 83.12 209 GLY A N 1
ATOM 1645 C CA . GLY A 1 209 ? 11.179 8.151 -20.680 1.00 83.12 209 GLY A CA 1
ATOM 1646 C C . GLY A 1 209 ? 11.665 6.750 -21.051 1.00 83.12 209 GLY A C 1
ATOM 1647 O O . GLY A 1 209 ? 12.432 6.564 -21.998 1.00 83.12 209 GLY A O 1
ATOM 1648 N N . ALA A 1 210 ? 11.194 5.757 -20.304 1.00 78.81 210 ALA A N 1
ATOM 1649 C CA . ALA A 1 210 ? 11.378 4.351 -20.611 1.00 78.81 210 ALA A CA 1
ATOM 1650 C C . ALA A 1 210 ? 10.325 3.894 -21.636 1.00 78.81 210 ALA A C 1
ATOM 1652 O O . ALA A 1 210 ? 9.142 4.183 -21.500 1.00 78.81 210 ALA A O 1
ATOM 1653 N N . ASP A 1 211 ? 10.729 3.137 -22.658 1.00 86.12 211 ASP A N 1
ATOM 1654 C CA . ASP A 1 211 ? 9.796 2.594 -23.656 1.00 86.12 211 ASP A CA 1
ATOM 1655 C C . ASP A 1 211 ? 8.643 1.794 -22.991 1.00 86.12 211 ASP A C 1
ATOM 1657 O O . ASP A 1 211 ? 8.812 1.177 -21.935 1.00 86.12 211 ASP A O 1
ATOM 1661 N N . TRP A 1 212 ? 7.474 1.712 -23.640 1.00 89.31 212 TRP A N 1
ATOM 1662 C CA . TRP A 1 212 ? 6.307 0.959 -23.135 1.00 89.31 212 TRP A CA 1
ATOM 1663 C C . TRP A 1 212 ? 6.606 -0.508 -22.782 1.00 89.31 212 TRP A C 1
ATOM 1665 O O . TRP A 1 212 ? 5.969 -1.070 -21.890 1.00 89.31 212 TRP A O 1
ATOM 1675 N N . GLY A 1 213 ? 7.587 -1.124 -23.451 1.00 87.94 213 GLY A N 1
ATOM 1676 C CA . GLY A 1 213 ? 8.051 -2.471 -23.115 1.00 87.94 213 GLY A CA 1
ATOM 1677 C C . GLY A 1 213 ? 8.583 -2.558 -21.682 1.00 87.94 213 GLY A C 1
ATOM 1678 O O . GLY A 1 213 ? 8.212 -3.466 -20.942 1.00 87.94 213 GLY A O 1
ATOM 1679 N N . TRP A 1 214 ? 9.369 -1.568 -21.251 1.00 88.31 214 TRP A N 1
ATOM 1680 C CA . TRP A 1 214 ? 9.870 -1.490 -19.879 1.00 88.31 214 TRP A CA 1
ATOM 1681 C C . TRP A 1 214 ? 8.758 -1.214 -18.876 1.00 88.31 214 TRP A C 1
ATOM 1683 O O . TRP A 1 214 ? 8.720 -1.862 -17.832 1.00 88.31 214 TRP A O 1
ATOM 1693 N N . ALA A 1 215 ? 7.807 -0.336 -19.204 1.00 91.06 215 ALA A N 1
ATOM 1694 C CA . ALA A 1 215 ? 6.645 -0.102 -18.349 1.00 91.06 215 ALA A CA 1
ATOM 1695 C C . ALA A 1 215 ? 5.870 -1.403 -18.065 1.00 91.06 215 ALA A C 1
ATOM 1697 O O . ALA A 1 215 ? 5.541 -1.683 -16.912 1.00 91.06 215 ALA A O 1
ATOM 1698 N N . GLY A 1 216 ? 5.640 -2.238 -19.085 1.00 91.00 216 GLY A N 1
ATOM 1699 C CA . GLY A 1 216 ? 4.986 -3.541 -18.923 1.00 91.00 216 GLY A CA 1
ATOM 1700 C C . GLY A 1 216 ? 5.765 -4.506 -18.021 1.00 91.00 216 GLY A C 1
ATOM 1701 O O . GLY A 1 216 ? 5.181 -5.128 -17.133 1.00 91.00 216 GLY A O 1
ATOM 1702 N N . VAL A 1 217 ? 7.088 -4.588 -18.196 1.00 91.12 217 VAL A N 1
ATOM 1703 C CA . VAL A 1 217 ? 7.970 -5.416 -17.353 1.00 91.12 217 VAL A CA 1
ATOM 1704 C C . VAL A 1 217 ? 7.943 -4.950 -15.897 1.00 91.12 217 VAL A C 1
ATOM 1706 O O . VAL A 1 217 ? 7.833 -5.774 -14.990 1.00 91.12 217 VAL A O 1
ATOM 1709 N N . ILE A 1 218 ? 7.984 -3.637 -15.662 1.00 92.06 218 ILE A N 1
ATOM 1710 C CA . ILE A 1 218 ? 7.926 -3.050 -14.317 1.00 92.06 218 ILE A CA 1
ATOM 1711 C C . ILE A 1 218 ? 6.594 -3.373 -13.640 1.00 92.06 218 ILE A C 1
ATOM 1713 O O . ILE A 1 218 ? 6.576 -3.765 -12.472 1.00 92.06 218 ILE A O 1
ATOM 1717 N N . TRP A 1 219 ? 5.480 -3.251 -14.364 1.00 93.69 219 TRP A N 1
ATOM 1718 C CA . TRP A 1 219 ? 4.163 -3.650 -13.870 1.00 93.69 219 TRP A CA 1
ATOM 1719 C C . TRP A 1 219 ? 4.120 -5.130 -13.493 1.00 93.69 219 TRP A C 1
ATOM 1721 O O . TRP A 1 219 ? 3.683 -5.466 -12.392 1.00 93.69 219 TRP A O 1
ATOM 1731 N N . LEU A 1 220 ? 4.613 -6.008 -14.369 1.00 92.62 220 LEU A N 1
ATOM 1732 C CA . LEU A 1 220 ? 4.643 -7.447 -14.121 1.00 92.62 220 LEU A CA 1
ATOM 1733 C C . LEU A 1 220 ? 5.493 -7.788 -12.891 1.00 92.62 220 LEU A C 1
ATOM 1735 O O . LEU A 1 220 ? 5.038 -8.524 -12.017 1.00 92.62 220 LEU A O 1
ATOM 1739 N N . TYR A 1 221 ? 6.691 -7.209 -12.793 1.00 92.44 221 TYR A N 1
ATOM 1740 C CA . TYR A 1 221 ? 7.575 -7.373 -11.642 1.00 92.44 221 TYR A CA 1
ATOM 1741 C C . TYR A 1 221 ? 6.903 -6.895 -10.349 1.00 92.44 221 TYR A C 1
ATOM 1743 O O . TYR A 1 221 ? 6.907 -7.597 -9.339 1.00 92.44 221 TYR A O 1
ATOM 1751 N N . SER A 1 222 ? 6.270 -5.721 -10.386 1.00 92.12 222 SER A N 1
ATOM 1752 C CA . SER A 1 222 ? 5.625 -5.120 -9.216 1.00 92.12 222 SER A CA 1
ATOM 1753 C C . SER A 1 222 ? 4.420 -5.938 -8.745 1.00 92.12 222 SER A C 1
ATOM 1755 O O . SER A 1 222 ? 4.238 -6.121 -7.544 1.00 92.12 222 SER A O 1
ATOM 1757 N N . LEU A 1 223 ? 3.625 -6.483 -9.672 1.00 91.31 223 LEU A N 1
ATOM 1758 C CA . LEU A 1 223 ? 2.511 -7.385 -9.362 1.00 91.31 223 LEU A CA 1
ATOM 1759 C C . LEU A 1 223 ? 2.994 -8.741 -8.832 1.00 91.31 223 LEU A C 1
ATOM 1761 O O . LEU A 1 223 ? 2.406 -9.269 -7.889 1.00 91.31 223 LEU A O 1
ATOM 1765 N N . ALA A 1 224 ? 4.078 -9.289 -9.385 1.00 91.69 224 ALA A N 1
ATOM 1766 C CA . ALA A 1 224 ? 4.668 -10.533 -8.899 1.00 91.69 224 ALA A CA 1
ATOM 1767 C C . ALA A 1 224 ? 5.191 -10.382 -7.461 1.00 91.69 224 ALA A C 1
ATOM 1769 O O . ALA A 1 224 ? 4.888 -11.212 -6.605 1.00 91.69 224 ALA A O 1
ATOM 1770 N N . MET A 1 225 ? 5.898 -9.285 -7.169 1.00 90.62 225 MET A N 1
ATOM 1771 C CA . MET A 1 225 ? 6.418 -8.981 -5.827 1.00 90.62 225 MET A CA 1
ATOM 1772 C C . MET A 1 225 ? 5.351 -8.464 -4.855 1.00 90.62 225 MET A C 1
ATOM 1774 O O . MET A 1 225 ? 5.601 -8.330 -3.659 1.00 90.62 225 MET A O 1
ATOM 1778 N N . TYR A 1 226 ? 4.134 -8.210 -5.329 1.00 90.38 226 TYR A N 1
ATOM 1779 C CA . TYR A 1 226 ? 3.017 -7.854 -4.466 1.00 90.38 226 TYR A CA 1
ATOM 1780 C C . TYR A 1 226 ? 2.408 -9.079 -3.758 1.00 90.38 226 TYR A C 1
ATOM 1782 O O . TYR A 1 226 ? 2.003 -8.975 -2.602 1.00 90.38 226 TYR A O 1
ATOM 1790 N N . ILE A 1 227 ? 2.406 -10.260 -4.388 1.00 88.56 227 ILE A N 1
ATOM 1791 C CA . ILE A 1 227 ? 1.821 -11.487 -3.812 1.00 88.56 227 ILE A CA 1
ATOM 1792 C C . ILE A 1 227 ? 2.488 -11.887 -2.474 1.00 88.56 227 ILE A C 1
ATOM 1794 O O . ILE A 1 227 ? 1.766 -12.152 -1.506 1.00 88.56 227 ILE A O 1
ATOM 1798 N N . PRO A 1 228 ? 3.834 -11.899 -2.339 1.00 90.69 228 PRO A N 1
ATOM 1799 C CA . PRO A 1 228 ? 4.486 -12.281 -1.086 1.00 90.69 228 PRO A CA 1
ATOM 1800 C C . PRO A 1 228 ? 4.251 -11.306 0.075 1.00 90.69 228 PRO A C 1
ATOM 1802 O O . PRO A 1 228 ? 4.446 -11.690 1.228 1.00 90.69 228 PRO A O 1
ATOM 1805 N N . LEU A 1 229 ? 3.806 -10.068 -0.180 1.00 88.81 229 LEU A N 1
ATOM 1806 C CA . LEU A 1 229 ? 3.504 -9.107 0.888 1.00 88.81 229 LEU A CA 1
ATOM 1807 C C . LEU A 1 229 ? 2.372 -9.593 1.799 1.00 88.81 229 LEU A C 1
ATOM 1809 O O . LEU A 1 229 ? 2.427 -9.373 3.010 1.00 88.81 229 LEU A O 1
ATOM 1813 N N . ASP A 1 230 ? 1.369 -10.284 1.252 1.00 86.81 230 ASP A N 1
ATOM 1814 C CA . ASP A 1 230 ? 0.297 -10.870 2.062 1.00 86.81 230 ASP A CA 1
ATOM 1815 C C . ASP A 1 230 ? 0.817 -12.014 2.947 1.00 86.81 230 ASP A C 1
ATOM 1817 O O . ASP A 1 230 ? 0.419 -12.125 4.109 1.00 86.81 230 ASP A O 1
ATOM 1821 N N . LEU A 1 231 ? 1.769 -12.815 2.456 1.00 88.38 231 LEU A N 1
ATOM 1822 C CA . LEU A 1 231 ? 2.434 -13.845 3.264 1.00 88.38 231 LEU A CA 1
ATOM 1823 C C . LEU A 1 231 ? 3.255 -13.216 4.394 1.00 88.38 231 LEU A C 1
ATOM 1825 O O . LEU A 1 231 ? 3.135 -13.623 5.553 1.00 88.38 231 LEU A O 1
ATOM 1829 N N . LEU A 1 232 ? 4.032 -12.178 4.077 1.00 88.69 232 LEU A N 1
ATOM 1830 C CA . LEU A 1 232 ? 4.814 -11.426 5.055 1.00 88.69 232 LEU A CA 1
ATOM 1831 C C . LEU A 1 232 ? 3.910 -10.799 6.127 1.00 88.69 232 LEU A C 1
ATOM 1833 O O . LEU A 1 232 ? 4.220 -10.870 7.314 1.00 88.69 232 LEU A O 1
ATOM 1837 N N . LYS A 1 233 ? 2.749 -10.258 5.738 1.00 88.44 233 LYS A N 1
ATOM 1838 C CA . LYS A 1 233 ? 1.739 -9.733 6.667 1.00 88.44 233 LYS A CA 1
ATOM 1839 C C . LYS A 1 233 ? 1.301 -10.782 7.687 1.00 88.44 233 LYS A C 1
ATOM 1841 O O . LYS A 1 233 ? 1.232 -10.481 8.881 1.00 88.44 233 LYS A O 1
ATOM 1846 N N . PHE A 1 234 ? 0.974 -11.993 7.236 1.00 87.75 234 PHE A N 1
ATOM 1847 C CA . PHE A 1 234 ? 0.554 -13.067 8.137 1.00 87.75 234 PHE A CA 1
ATOM 1848 C C . PHE A 1 234 ? 1.690 -13.523 9.045 1.00 87.75 234 PHE A C 1
ATOM 1850 O O . PHE A 1 234 ? 1.463 -13.715 10.239 1.00 87.75 234 PHE A O 1
ATOM 1857 N N . PHE A 1 235 ? 2.907 -13.616 8.510 1.00 87.44 235 PHE A N 1
ATOM 1858 C CA . PHE A 1 235 ? 4.096 -13.948 9.285 1.00 87.44 235 PHE A CA 1
ATOM 1859 C C . PHE A 1 235 ? 4.354 -12.930 10.406 1.00 87.44 235 PHE A C 1
ATOM 1861 O O . PHE A 1 235 ? 4.458 -13.307 11.572 1.00 87.44 235 PHE A O 1
ATOM 1868 N N . ILE A 1 236 ? 4.361 -11.633 10.087 1.00 86.00 236 ILE A N 1
ATOM 1869 C CA . ILE A 1 236 ? 4.572 -10.559 11.067 1.00 86.00 236 ILE A CA 1
ATOM 1870 C C . ILE A 1 236 ? 3.506 -10.612 12.169 1.00 86.00 236 ILE A C 1
ATOM 1872 O O . ILE A 1 236 ? 3.834 -10.580 13.355 1.00 86.00 236 ILE A O 1
ATOM 1876 N N . ARG A 1 237 ? 2.226 -10.748 11.797 1.00 82.00 237 ARG A N 1
ATOM 1877 C CA . ARG A 1 237 ? 1.128 -10.859 12.772 1.00 82.00 237 ARG A CA 1
ATOM 1878 C C . ARG A 1 237 ? 1.258 -12.104 13.644 1.00 82.00 237 ARG A C 1
ATOM 1880 O O . ARG A 1 237 ? 0.945 -12.044 14.829 1.00 82.00 237 ARG A O 1
ATOM 1887 N N . TYR A 1 238 ? 1.711 -13.223 13.082 1.00 83.00 238 TYR A N 1
ATOM 1888 C CA . TYR A 1 238 ? 1.935 -14.450 13.838 1.00 83.00 238 TYR A CA 1
ATOM 1889 C C . TYR A 1 238 ? 3.025 -14.256 14.899 1.00 83.00 238 TYR A C 1
ATOM 1891 O O . TYR A 1 238 ? 2.790 -14.556 16.072 1.00 83.00 238 TYR A O 1
ATOM 1899 N N . VAL A 1 239 ? 4.161 -13.666 14.518 1.00 83.50 239 VAL A N 1
ATOM 1900 C CA . VAL A 1 239 ? 5.276 -13.369 15.431 1.00 83.50 239 VAL A CA 1
ATOM 1901 C C . VAL A 1 239 ? 4.839 -12.394 16.530 1.00 83.50 239 VAL A C 1
ATOM 1903 O O . VAL A 1 239 ? 5.030 -12.671 17.713 1.00 83.50 239 VAL A O 1
ATOM 1906 N N . LEU A 1 240 ? 4.167 -11.299 16.163 1.00 77.38 240 LEU A N 1
ATOM 1907 C CA . LEU A 1 240 ? 3.710 -10.268 17.105 1.00 77.38 240 LEU A CA 1
ATOM 1908 C C . LEU A 1 240 ? 2.558 -10.731 18.010 1.00 77.38 240 LEU A C 1
ATOM 1910 O O . LEU A 1 240 ? 2.372 -10.183 19.095 1.00 77.38 240 LEU A O 1
ATOM 1914 N N . SER A 1 241 ? 1.812 -11.768 17.615 1.00 69.69 241 SER A N 1
ATOM 1915 C CA . SER A 1 241 ? 0.767 -12.364 18.460 1.00 69.69 241 SER A CA 1
ATOM 1916 C C . SER A 1 241 ? 1.319 -13.151 19.654 1.00 69.69 241 SER A C 1
ATOM 1918 O O . SER A 1 241 ? 0.539 -13.636 20.470 1.00 69.69 241 SER A O 1
ATOM 1920 N N . GLY A 1 242 ? 2.645 -13.315 19.756 1.00 61.75 242 GLY A N 1
ATOM 1921 C CA . GLY A 1 242 ? 3.301 -14.058 20.834 1.00 61.75 242 GLY A CA 1
ATOM 1922 C C . GLY A 1 242 ? 3.152 -15.578 20.729 1.00 61.75 242 GLY A C 1
ATOM 1923 O O . GLY A 1 242 ? 3.795 -16.299 21.487 1.00 61.75 242 GLY A O 1
ATOM 1924 N N . LYS A 1 243 ? 2.382 -16.083 19.753 1.00 53.56 243 LYS A N 1
ATOM 1925 C CA . LYS A 1 243 ? 2.247 -17.522 19.475 1.00 53.56 243 LYS A CA 1
ATOM 1926 C C . LYS A 1 243 ? 3.579 -18.171 19.097 1.00 53.56 243 LYS A C 1
ATOM 1928 O O . LYS A 1 243 ? 3.798 -19.328 19.420 1.00 53.56 243 LYS A O 1
ATOM 1933 N N . ALA A 1 244 ? 4.494 -17.425 18.479 1.00 47.97 244 ALA A N 1
ATOM 1934 C CA . ALA A 1 244 ? 5.851 -17.902 18.217 1.00 47.97 244 ALA A CA 1
ATOM 1935 C C . ALA A 1 244 ? 6.662 -18.114 19.516 1.00 47.97 244 ALA A C 1
ATOM 1937 O O . ALA A 1 244 ? 7.325 -19.136 19.657 1.00 47.97 244 ALA A O 1
ATOM 1938 N N . CYS A 1 245 ? 6.552 -17.209 20.501 1.00 39.38 245 CYS A N 1
ATOM 1939 C CA . CYS A 1 245 ? 7.227 -17.363 21.798 1.00 39.38 245 CYS A CA 1
ATOM 1940 C C . CYS A 1 245 ? 6.626 -18.479 22.661 1.00 39.38 245 CYS A C 1
ATOM 1942 O O . CYS A 1 245 ? 7.356 -19.098 23.427 1.00 39.38 245 CYS A O 1
ATOM 1944 N N . SER A 1 246 ? 5.326 -18.777 22.539 1.00 41.50 246 SER A N 1
ATOM 1945 C CA . SER A 1 246 ? 4.734 -19.908 23.268 1.00 41.50 246 SER A CA 1
ATOM 1946 C C . SER A 1 246 ? 5.215 -21.267 22.761 1.00 41.50 246 SER A C 1
ATOM 1948 O O . SER A 1 246 ? 5.199 -22.211 23.533 1.00 41.50 246 SER A O 1
ATOM 1950 N N . PHE A 1 247 ? 5.657 -21.380 21.504 1.00 40.12 247 PHE A N 1
ATOM 1951 C CA . PHE A 1 247 ? 6.286 -22.612 21.011 1.00 40.12 247 PHE A CA 1
ATOM 1952 C C . PHE A 1 247 ? 7.730 -22.761 21.506 1.00 40.12 247 PHE A C 1
ATOM 1954 O O . PHE A 1 247 ? 8.125 -23.857 21.874 1.00 40.12 247 PHE A O 1
ATOM 1961 N N . ILE A 1 248 ? 8.489 -21.663 21.597 1.00 46.75 248 ILE A N 1
ATOM 1962 C CA . ILE A 1 248 ? 9.878 -21.683 22.093 1.00 46.75 248 ILE A CA 1
ATOM 1963 C C . ILE A 1 248 ? 9.931 -21.960 23.606 1.00 46.75 248 ILE A C 1
ATOM 1965 O O . ILE A 1 248 ? 10.813 -22.670 24.076 1.00 46.75 248 ILE A O 1
ATOM 1969 N N . ASN A 1 249 ? 8.958 -21.463 24.376 1.00 38.72 249 ASN A N 1
ATOM 1970 C CA . ASN A 1 249 ? 8.896 -21.706 25.821 1.00 38.72 249 ASN A CA 1
ATOM 1971 C C . ASN A 1 249 ? 8.426 -23.119 26.205 1.00 38.72 249 ASN A C 1
ATOM 1973 O O . ASN A 1 249 ? 8.553 -23.481 27.367 1.00 38.72 249 ASN A O 1
ATOM 1977 N N . VAL A 1 250 ? 7.899 -23.917 25.271 1.00 46.72 250 VAL A N 1
ATOM 1978 C CA . VAL A 1 250 ? 7.550 -25.327 25.542 1.00 46.72 250 VAL A CA 1
ATOM 1979 C C . VAL A 1 250 ? 8.788 -26.232 25.476 1.00 46.72 250 VAL A C 1
ATOM 1981 O O . VAL A 1 250 ? 8.781 -27.322 26.035 1.00 46.72 250 VAL A O 1
ATOM 1984 N N . GLU A 1 251 ? 9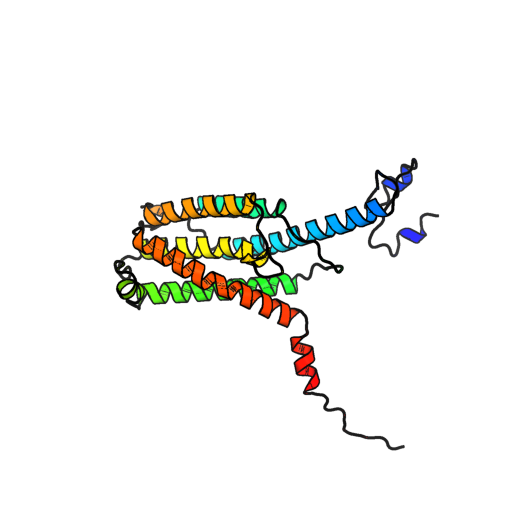.885 -25.771 24.871 1.00 40.66 251 GLU A N 1
ATOM 1985 C CA . GLU A 1 251 ? 11.133 -26.542 24.752 1.00 40.66 251 GLU A CA 1
ATOM 1986 C C . GLU A 1 251 ? 12.156 -26.223 25.859 1.00 40.66 251 GLU A C 1
ATOM 1988 O O . GLU A 1 251 ? 13.216 -26.842 25.931 1.00 40.66 251 GLU A O 1
ATOM 1993 N N . VAL A 1 252 ? 11.821 -25.297 26.767 1.00 43.19 252 VAL A N 1
ATOM 1994 C CA . VAL A 1 252 ? 12.619 -24.958 27.957 1.00 43.19 252 VAL A CA 1
ATOM 1995 C C . VAL A 1 252 ? 11.759 -25.074 29.216 1.00 43.19 252 VAL A C 1
ATOM 1997 O O . VAL A 1 252 ? 11.712 -24.167 30.040 1.00 43.19 252 VAL A O 1
ATOM 2000 N N . ASP A 1 253 ? 11.091 -26.213 29.392 1.00 37.31 253 ASP A N 1
ATOM 2001 C CA . ASP A 1 253 ? 10.640 -26.647 30.718 1.00 37.31 253 ASP A CA 1
ATOM 2002 C C . ASP A 1 253 ? 11.779 -27.450 31.377 1.00 37.31 253 ASP A C 1
ATOM 2004 O O . ASP A 1 253 ? 11.714 -28.656 31.602 1.00 37.31 253 ASP A O 1
ATOM 2008 N N . VAL A 1 254 ? 12.897 -26.766 31.653 1.00 45.03 254 VAL A N 1
ATOM 2009 C CA . VAL A 1 254 ? 13.956 -27.276 32.542 1.00 45.03 254 VAL A CA 1
ATOM 2010 C C . VAL A 1 254 ? 13.549 -26.949 33.977 1.00 45.03 254 VAL A C 1
ATOM 2012 O O . VAL A 1 254 ? 14.199 -26.177 34.675 1.00 45.03 254 VAL A O 1
ATOM 2015 N N . THR A 1 255 ? 12.436 -27.530 34.413 1.00 38.88 255 THR A N 1
ATOM 2016 C CA . THR A 1 255 ? 11.984 -27.499 35.810 1.00 38.88 255 THR A CA 1
ATOM 2017 C C . THR A 1 255 ? 11.362 -28.835 36.207 1.00 38.88 255 THR A C 1
ATOM 2019 O O . THR A 1 255 ? 10.359 -28.890 36.901 1.00 38.88 255 THR A O 1
ATOM 2022 N N . ASP A 1 256 ? 12.017 -29.927 35.804 1.00 36.16 256 ASP A N 1
ATOM 2023 C CA . ASP A 1 256 ? 11.781 -31.281 36.328 1.00 36.16 256 ASP A CA 1
ATOM 2024 C C . ASP A 1 256 ? 13.008 -31.807 37.106 1.00 36.16 256 ASP A C 1
ATOM 2026 O O . ASP A 1 256 ? 13.262 -33.006 37.208 1.00 36.16 256 ASP A O 1
ATOM 2030 N N . PHE A 1 257 ? 13.803 -30.900 37.693 1.00 38.03 257 PHE A N 1
ATOM 2031 C CA . PHE A 1 257 ? 14.750 -31.270 38.747 1.00 38.03 257 PHE A CA 1
ATOM 2032 C C . PHE A 1 257 ? 14.046 -31.210 40.099 1.00 38.03 257 PHE A C 1
ATOM 2034 O O . PHE A 1 257 ? 14.010 -30.185 40.781 1.00 38.03 257 PHE A O 1
ATOM 2041 N N . GLY A 1 258 ? 13.469 -32.352 40.467 1.00 43.41 258 GLY A N 1
ATOM 2042 C CA . GLY A 1 258 ? 12.906 -32.588 41.782 1.00 43.41 258 GLY A CA 1
ATOM 2043 C C . GLY A 1 258 ? 13.931 -32.356 42.889 1.00 43.41 258 GLY A C 1
ATOM 2044 O O . GLY A 1 258 ? 14.944 -33.045 42.970 1.00 43.41 258 GLY A O 1
ATOM 2045 N N . LEU A 1 259 ? 13.612 -31.435 43.793 1.00 32.62 259 LEU A N 1
ATOM 2046 C CA . LEU A 1 259 ? 14.177 -31.373 45.137 1.00 32.62 259 LEU A CA 1
ATOM 2047 C C . LEU A 1 259 ? 13.050 -31.059 46.126 1.00 32.62 259 LEU A C 1
ATOM 2049 O O . LEU A 1 259 ? 12.929 -29.965 46.664 1.00 32.62 259 LEU A O 1
ATOM 2053 N N . TYR A 1 260 ? 12.223 -32.073 46.379 1.00 36.84 260 TYR A N 1
ATOM 2054 C CA . TYR A 1 260 ? 11.648 -32.261 47.706 1.00 36.84 260 TYR A CA 1
ATOM 2055 C C . TYR A 1 260 ? 12.724 -32.902 48.581 1.00 36.84 260 TYR A C 1
ATOM 2057 O O . TYR A 1 260 ? 13.185 -33.990 48.238 1.00 36.84 260 TYR A O 1
ATOM 2065 N N . LYS A 1 261 ? 13.087 -32.272 49.704 1.00 36.12 261 LYS A N 1
ATOM 2066 C CA . LYS A 1 261 ? 13.416 -32.956 50.968 1.00 36.12 261 LYS A CA 1
ATOM 2067 C C . LYS A 1 261 ? 13.609 -31.953 52.120 1.00 36.12 261 LYS A C 1
ATOM 2069 O O . LYS A 1 261 ? 14.557 -31.181 52.085 1.00 36.12 261 LYS A O 1
ATOM 2074 N N . TYR A 1 262 ? 12.714 -32.112 53.104 1.00 41.84 262 TYR A N 1
ATOM 2075 C CA . TYR A 1 262 ? 12.719 -31.720 54.526 1.00 41.84 262 TYR A CA 1
ATOM 2076 C C . TYR A 1 262 ? 12.842 -30.242 54.900 1.00 41.84 262 TYR A C 1
ATOM 2078 O O . TYR A 1 262 ? 13.933 -29.660 54.749 1.00 41.84 262 TYR A O 1
#

InterPro domains:
  IPR001757 P-type ATPase [PR00120] (27-52)
  IPR001757 P-type ATPase [PR00120] (153-174)
  IPR023298 P-type ATPase, transmembrane domain superfamily [SSF81665] (45-241)

Foldseek 3Di:
DPVVDPPDDPFFEAAQDDDVVVVVPGPYYDVHHDPVSVVVVVQVVQQQVLLVLLLVLLVVLVVVCVVPCLDPVLVVLSVQLSVCSNVKDAGGDPDDDDDDVVLSVVLSVLLVVLLVVLLVVVLCCLAVHCCLCVPQVFDRCNVQVQLSSLLSQLLCSLLSLLVSLLSRDPADSVVDDIDPSSVVSSVVSSVVSLCCQAPPDDPVSSHDHGHVSSSVVSVVSSVVSSRCSNVSVVVSCCVVVCVVVVVVVVVPPPPPPDDDDD

pLDDT: mean 76.21, std 14.8, range [32.62, 93.69]

Radius of gyration: 25.28 Å; Cα contacts (8 Å, |Δi|>4): 228; chains: 1; bounding box: 57×52×80 Å

Mean predicted aligned error: 11.44 Å

Solvent-accessible surface area (backbone atoms only — not comparable to full-atom values): 15169 Å² total; per-residue (Å²): 144,62,80,86,60,69,87,80,56,93,76,43,79,30,73,46,69,92,60,65,80,53,56,82,78,31,83,40,70,39,88,58,78,55,71,66,56,54,52,50,52,51,49,51,49,36,23,51,52,48,38,50,53,37,45,50,51,52,49,56,49,52,66,73,43,59,91,67,62,81,46,75,70,54,56,50,46,53,52,55,35,54,58,34,48,79,75,42,73,57,80,48,63,94,59,96,81,77,93,54,63,65,62,55,50,53,52,49,51,51,55,48,53,52,50,52,50,51,52,50,52,50,53,48,44,50,55,81,36,63,60,54,33,74,74,69,72,36,80,84,45,64,88,37,70,30,32,46,48,18,50,51,49,41,36,53,52,52,46,61,58,53,47,53,51,48,62,63,32,89,66,58,39,88,75,51,69,72,31,69,64,41,53,50,37,48,53,55,46,51,52,52,42,49,50,45,23,38,66,34,75,37,84,91,67,51,29,31,40,26,55,69,64,53,53,52,52,40,50,51,51,39,57,60,64,47,59,58,48,49,54,49,52,52,50,52,52,44,52,74,66,44,59,54,55,59,57,59,55,66,79,62,70,86,77,80,80,85,78,87,80,135

Sequence (262 aa):
MIPQLSKRRIFGIAVAGPNDAARGVFDIVLTEPGLSVIISAVLTSRAIFQRMKNYTFGFMFIALLWEFDFTPFIAILNNGAIMTISKDNVKPSPQPDSWKLIEIFSTGVMFRGYQALMTVVFFWAMIDTDIFSNMFGVRPLSQRPEQIMAALYLQVSISGQALIFVTRSRSWSYVESPGLLLLGAFVIAQLVATLIAVYANWSFARIEGADWGWAGVIWLYSLAMYIPLDLLKFFIRYVLSGKACSFINVEVDVTDFGLYKY

Organism: Brassica carinata (NCBI:txid52824)

Secondary structure (DSSP, 8-state):
--GGGSSS-S--EEPS-S-GGGTSSSSEE-SS-SHHHHHHHHHHHHHHHHHHHHHHHHHHHHHHHGGG--SHHHHHHHHHHHHGGGG---PPPSS-----HHHHHHHHHHHHHHHHHHHHHHHHHHHT-THHHHHH-PPP-TT-HHHHHHHHHHHHHHHHHHHHHHHH-SS-TTTSPPPHHHHHHHHHHHHHHHHHHHH-EETTTTEEPPPHHHHHHHHHHHHHTTHHHHHHHHHHHHHHTTHHHHHHTTS-----------

Nearest PDB structures (foldseek):
  5ksd-assembly1_A  TM=9.102E-01  e=1.112E-20  Arabidopsis thaliana
  7vh6-assembly1_A  TM=7.747E-01  e=4.706E-09  Saccharomyces cerevisiae S288C
  7nxf-assembly1_A  TM=7.483E-01  e=5.198E-09  Neurospora crassa
  7vh5-assembly1_A  TM=6.898E-01  e=6.228E-08  Saccharomyces cerevisiae S288C
  7op3-assembly1_A  TM=4.787E-01  e=5.880E-02  Thermochaetoides thermophila DSM 1495